Protein AF-D3BJV9-F1 (afdb_monomer_lite)

Secondary structure (DSSP, 8-state):
---HHHHHHHHHHHHHHHHHHHHHSSSHHHHHHHHHHHHHHHHTT----HHHHHHHHHHHHH---HHHHHHHHHHHHHHHHHH-------HHHHHHHHHHHHHHHH-PPPPTTPPP--HHHHHHHHHHHHHHHHHHHHTT-SS-THHHHTSHHHHHHHHHHHHHHHTT--HHHHHHHHHHHHHHTTTS-HHHHHHHHHHHHHHHHHHGGGT-TT--HHHHHHHHHHHHHHHHTSTT--HHHHHHHHHHHHHHHHHHHHHHHHHHHHHHHHHHTTS---

Foldseek 3Di:
DPPPVVVVVVVLVVLLVQLQVLLPDPDLVSVLVSLVSLLVVLVVVDDHDPVSLVSLVVCQLPPDDLSSLVSSLSSQVSCCVPPVDHDDDDLLLLLLLLVLLLCVFPVDDDDPPRRNGPNSSSLSVLQRVLVSLVVCVVVVPVPRVLVVCCPPVNVVSNVVSLLSNCQGDDPSSNVSSLSVLVSSVPPDDVVVSLLSNLVSVLNCLVCVVPHPVPDPLVVVLVVLVVVVVVLVPDPDQDPSNVVSSVSNNVSSVVVVVVVVVVVVVVVVVVVVVVVPDD

Sequence (278 aa):
MSSSSQDITYYSMGLSNTVSHLLQDEEYLQNESGCKMILYLASMGYMPPEETTDTMMTLLKTKKEETLVNYIMAVFHQLFDRYQFHIDFHFDLLQSVLMSIDHYYNDVPLESGITHIPIYNSISLLNYFVLVLQHLTDQKVYDNPLKTILERNRKVTFFKAIFSVVSKCDLEVYKNILKLITISDTSRRPLEVFVITINQLLQSILFTEQYAPDQDWQAVHNELTQFTEIMKMEKDVDKVITINLLIMDTLVNGKLIQYKNNINNNNNNNNENQSITT

Organism: Heterostelium pallidum (strain ATCC 26659 / Pp 5 / PN500) (NCBI:txid670386)

pLDDT: mean 73.7, std 17.3, range [41.06, 96.44]

Structure (mmCIF, N/CA/C/O backbone):
data_AF-D3BJV9-F1
#
_entry.id   AF-D3BJV9-F1
#
loop_
_atom_site.group_PDB
_atom_site.id
_atom_site.type_symbol
_atom_site.label_atom_id
_atom_site.label_alt_id
_atom_site.label_comp_id
_atom_site.label_asym_id
_atom_site.label_entity_id
_atom_site.label_seq_id
_atom_site.pdbx_PDB_ins_code
_atom_site.Cartn_x
_atom_site.Cartn_y
_atom_site.Cartn_z
_atom_site.occupancy
_atom_site.B_iso_or_equiv
_atom_site.auth_seq_id
_atom_site.auth_comp_id
_atom_site.auth_asym_id
_atom_site.auth_atom_id
_atom_site.pdbx_PDB_model_num
ATOM 1 N N . MET A 1 1 ? 28.796 -10.033 -38.396 1.00 41.06 1 MET A N 1
ATOM 2 C CA . MET A 1 1 ? 27.590 -10.392 -37.620 1.00 41.06 1 MET A CA 1
ATOM 3 C C . MET A 1 1 ? 27.708 -9.795 -36.218 1.00 41.06 1 MET A C 1
ATOM 5 O O . MET A 1 1 ? 28.068 -10.503 -35.292 1.00 41.06 1 MET A O 1
ATOM 9 N N . SER A 1 2 ? 27.485 -8.484 -36.077 1.00 41.44 2 SER A N 1
ATOM 10 C CA . SER A 1 2 ? 27.582 -7.766 -34.789 1.00 41.44 2 SER A CA 1
ATOM 11 C C . SER A 1 2 ? 26.596 -6.590 -34.669 1.00 41.44 2 SER A C 1
ATOM 13 O O . SER A 1 2 ? 26.733 -5.782 -33.761 1.00 41.44 2 SER A O 1
ATOM 15 N N . SER A 1 3 ? 25.624 -6.466 -35.582 1.00 44.91 3 SER A N 1
ATOM 16 C CA . SER A 1 3 ? 24.704 -5.318 -35.647 1.00 44.91 3 SER A CA 1
ATOM 17 C C . SER A 1 3 ? 23.459 -5.467 -34.765 1.00 44.91 3 SER A C 1
ATOM 19 O O . SER A 1 3 ? 22.876 -4.472 -34.360 1.00 44.91 3 SER A O 1
ATOM 21 N N . SER A 1 4 ? 23.061 -6.690 -34.402 1.00 51.91 4 SER A N 1
ATOM 22 C CA . SER A 1 4 ? 21.782 -6.926 -33.717 1.00 51.91 4 SER A CA 1
ATOM 23 C C . SER A 1 4 ? 21.748 -6.456 -32.261 1.00 51.91 4 SER A C 1
ATOM 25 O O . SER A 1 4 ? 20.683 -6.111 -31.770 1.00 51.91 4 SER A O 1
ATOM 27 N N . SER A 1 5 ? 22.878 -6.435 -31.549 1.00 49.12 5 SER A N 1
ATOM 28 C CA . SER A 1 5 ? 22.915 -6.017 -30.138 1.00 49.12 5 SER A CA 1
ATOM 29 C C . SER A 1 5 ? 22.940 -4.495 -29.967 1.00 49.12 5 SER A C 1
ATOM 31 O O . SER A 1 5 ? 22.346 -3.980 -29.022 1.00 49.12 5 SER A O 1
ATOM 33 N N . GLN A 1 6 ? 23.586 -3.763 -30.881 1.00 49.38 6 GLN A N 1
ATOM 34 C CA . GLN A 1 6 ? 23.636 -2.298 -30.832 1.00 49.38 6 GLN A CA 1
ATOM 35 C C . GLN A 1 6 ? 22.271 -1.679 -31.155 1.00 49.38 6 GLN A C 1
ATOM 37 O O . GLN A 1 6 ? 21.821 -0.808 -30.416 1.00 49.38 6 GLN A O 1
ATOM 42 N N . ASP A 1 7 ? 21.570 -2.190 -32.170 1.00 51.34 7 ASP A N 1
ATOM 43 C CA . ASP A 1 7 ? 20.251 -1.680 -32.570 1.00 51.34 7 ASP A CA 1
ATOM 44 C C . ASP A 1 7 ? 19.181 -1.900 -31.484 1.00 51.34 7 ASP A C 1
ATOM 46 O O . ASP A 1 7 ? 18.372 -1.010 -31.216 1.00 51.34 7 ASP A O 1
ATOM 50 N N . ILE A 1 8 ? 19.225 -3.043 -30.784 1.00 57.38 8 ILE A N 1
ATOM 51 C CA . ILE A 1 8 ? 18.347 -3.320 -29.633 1.00 57.38 8 ILE A CA 1
ATOM 52 C C . ILE A 1 8 ? 18.623 -2.334 -28.490 1.00 57.38 8 ILE A C 1
ATOM 54 O O . ILE A 1 8 ? 17.683 -1.828 -27.880 1.00 57.38 8 ILE A O 1
ATOM 58 N N . THR A 1 9 ? 19.897 -2.014 -28.240 1.00 60.31 9 THR A N 1
ATOM 59 C CA . THR A 1 9 ? 20.308 -1.104 -27.158 1.00 60.31 9 THR A CA 1
ATOM 60 C C . THR A 1 9 ? 19.853 0.338 -27.416 1.00 60.31 9 THR A C 1
ATOM 62 O O . THR A 1 9 ? 19.341 0.998 -26.510 1.00 60.31 9 THR A O 1
ATOM 65 N N . TYR A 1 10 ? 19.973 0.831 -28.655 1.00 58.69 10 TYR A N 1
ATOM 66 C CA . TYR A 1 10 ? 19.486 2.169 -29.018 1.00 58.69 10 TYR A CA 1
ATOM 67 C C . TYR A 1 10 ? 17.960 2.271 -28.938 1.00 58.69 10 TYR A C 1
ATOM 69 O O . TYR A 1 10 ? 17.438 3.275 -28.453 1.00 58.69 10 TYR A O 1
ATOM 77 N N . TYR A 1 11 ? 17.245 1.224 -29.357 1.00 59.47 11 TYR A N 1
ATOM 78 C CA . TYR A 1 11 ? 15.786 1.184 -29.284 1.00 59.47 11 TYR A CA 1
ATOM 79 C C . TYR A 1 11 ? 15.283 1.161 -27.833 1.00 59.47 11 TYR A C 1
ATOM 81 O O . TYR A 1 11 ? 14.386 1.926 -27.478 1.00 59.47 11 TYR A O 1
ATOM 89 N N . SER A 1 12 ? 15.906 0.358 -26.962 1.00 67.50 12 SER A N 1
ATOM 90 C CA . SER A 1 12 ? 15.570 0.337 -25.533 1.00 67.50 12 SER A CA 1
ATOM 91 C C . SER A 1 12 ? 15.872 1.667 -24.841 1.00 67.50 12 SER A C 1
ATOM 93 O O . SER A 1 12 ? 15.089 2.110 -24.004 1.00 67.50 12 SER A O 1
ATOM 95 N N . MET A 1 13 ? 16.968 2.336 -25.215 1.00 73.94 13 MET A N 1
ATOM 96 C CA . MET A 1 13 ? 17.345 3.630 -24.641 1.00 73.94 13 MET A CA 1
ATOM 97 C C . MET A 1 13 ? 16.396 4.748 -25.093 1.00 73.94 13 MET A C 1
ATOM 99 O O . MET A 1 13 ? 15.961 5.554 -24.274 1.00 73.94 13 MET A O 1
ATOM 103 N N . GLY A 1 14 ? 16.009 4.758 -26.373 1.00 79.25 14 GLY A N 1
ATOM 104 C CA . GLY A 1 14 ? 15.010 5.689 -26.902 1.00 79.25 14 GLY A CA 1
ATOM 105 C C . GLY A 1 14 ? 13.654 5.542 -26.209 1.00 79.25 14 GLY A C 1
ATOM 106 O O . GLY A 1 14 ? 13.098 6.535 -25.748 1.00 79.25 14 GLY A O 1
ATOM 107 N N . LEU A 1 15 ? 13.167 4.307 -26.056 1.00 81.31 15 LEU A N 1
ATOM 108 C CA . LEU A 1 15 ? 11.915 4.027 -25.347 1.00 81.31 15 LEU A CA 1
ATOM 109 C C . LEU A 1 15 ? 11.964 4.450 -23.878 1.00 81.31 15 LEU A C 1
ATOM 111 O O . LEU A 1 15 ? 11.020 5.073 -23.398 1.00 81.31 15 LEU A O 1
ATOM 115 N N . SER A 1 16 ? 13.061 4.148 -23.180 1.00 82.56 16 SER A N 1
ATOM 116 C CA . SER A 1 16 ? 13.224 4.543 -21.779 1.00 82.56 16 SER A CA 1
ATOM 117 C C . SER A 1 16 ? 13.201 6.064 -21.623 1.00 82.56 16 SER A C 1
ATOM 119 O O . SER A 1 16 ? 12.525 6.580 -20.738 1.00 82.56 16 SER A O 1
ATOM 121 N N . ASN A 1 17 ? 13.863 6.794 -22.527 1.00 86.06 17 ASN A N 1
ATOM 122 C CA . ASN A 1 17 ? 13.851 8.256 -22.522 1.00 86.06 17 ASN A CA 1
ATOM 123 C C . ASN A 1 17 ? 12.447 8.816 -22.771 1.00 86.06 17 ASN A C 1
ATOM 125 O O . ASN A 1 17 ? 12.043 9.753 -22.086 1.00 86.06 17 ASN A O 1
ATOM 129 N N . THR A 1 18 ? 11.697 8.245 -23.719 1.00 90.25 18 THR A N 1
ATOM 130 C CA . THR A 1 18 ? 10.311 8.652 -23.989 1.00 90.25 18 THR A CA 1
ATOM 131 C C . THR A 1 18 ? 9.423 8.443 -22.769 1.00 90.25 18 THR A C 1
ATOM 133 O O . THR A 1 18 ? 8.694 9.353 -22.387 1.00 90.25 18 THR A O 1
ATOM 136 N N . VAL A 1 19 ? 9.509 7.278 -22.125 1.00 91.50 19 VAL A N 1
ATOM 137 C CA . VAL A 1 19 ? 8.743 6.978 -20.910 1.00 91.50 19 VAL A CA 1
ATOM 138 C C . VAL A 1 19 ? 9.074 7.968 -19.794 1.00 91.50 19 VAL A C 1
ATOM 140 O O . VAL A 1 19 ? 8.158 8.522 -19.190 1.00 91.50 19 VAL A O 1
ATOM 143 N N . SER A 1 20 ? 10.358 8.244 -19.553 1.00 89.19 20 SER A N 1
ATOM 144 C CA . SER A 1 20 ? 10.769 9.215 -18.534 1.00 89.19 20 SER A CA 1
ATOM 145 C C . SER A 1 20 ? 10.241 10.621 -18.826 1.00 89.19 20 SER A C 1
ATOM 147 O O . SER A 1 20 ? 9.744 11.270 -17.912 1.00 89.19 20 SER A O 1
ATOM 149 N N . HIS A 1 21 ? 10.266 11.072 -20.087 1.00 92.44 21 HIS A N 1
ATOM 150 C CA . HIS A 1 21 ? 9.696 12.374 -20.461 1.00 92.44 21 HIS A CA 1
ATOM 151 C C . HIS A 1 21 ? 8.189 12.436 -20.187 1.00 92.44 21 HIS A C 1
ATOM 153 O O . HIS A 1 21 ? 7.719 13.405 -19.606 1.00 92.44 21 HIS A O 1
ATOM 159 N N . LEU A 1 22 ? 7.440 11.387 -20.541 1.00 95.31 22 LEU A N 1
ATOM 160 C CA . LEU A 1 22 ? 5.994 11.325 -20.298 1.00 95.31 22 LEU A CA 1
ATOM 161 C C . LEU A 1 22 ? 5.645 11.345 -18.801 1.00 95.31 22 LEU A C 1
ATOM 163 O O . LEU A 1 22 ? 4.650 11.944 -18.399 1.00 95.31 22 LEU A O 1
ATOM 167 N N . LEU A 1 23 ? 6.453 10.698 -17.958 1.00 94.44 23 LEU A N 1
ATOM 168 C CA . LEU A 1 23 ? 6.247 10.686 -16.506 1.00 94.44 23 LEU A CA 1
ATOM 169 C C . LEU A 1 23 ? 6.631 11.998 -15.815 1.00 94.44 23 LEU A C 1
ATOM 171 O O . LEU A 1 23 ? 6.105 12.288 -14.745 1.00 94.44 23 LEU A O 1
ATOM 175 N N . GLN A 1 24 ? 7.558 12.760 -16.391 1.00 93.38 24 GLN A N 1
ATOM 176 C CA . GLN A 1 24 ? 7.997 14.053 -15.856 1.00 93.38 24 GLN A CA 1
ATOM 177 C C . GLN A 1 24 ? 7.140 15.223 -16.347 1.00 93.38 24 GLN A C 1
ATOM 179 O O . GLN A 1 24 ? 7.302 16.342 -15.863 1.00 93.38 24 GLN A O 1
ATOM 184 N N . ASP A 1 25 ? 6.241 14.969 -17.295 1.00 94.00 25 ASP A N 1
ATOM 185 C CA . ASP A 1 25 ? 5.329 15.972 -17.822 1.00 94.00 25 ASP A CA 1
ATOM 186 C C . ASP A 1 25 ? 4.370 16.488 -16.732 1.00 94.00 25 ASP A C 1
ATOM 188 O O . ASP A 1 25 ? 3.996 15.769 -15.797 1.00 94.00 25 ASP A O 1
ATOM 192 N N . GLU A 1 26 ? 3.964 17.749 -16.841 1.00 89.94 26 GLU A N 1
ATOM 193 C CA . GLU A 1 26 ? 3.027 18.365 -15.902 1.00 89.94 26 GLU A CA 1
ATOM 194 C C . GLU A 1 26 ? 1.598 17.833 -16.097 1.00 89.94 26 GLU A C 1
ATOM 196 O O . GLU A 1 26 ? 0.827 17.750 -15.128 1.00 89.94 26 GLU A O 1
ATOM 201 N N . GLU A 1 27 ? 1.256 17.434 -17.327 1.00 91.88 27 GLU A N 1
ATOM 202 C CA . GLU A 1 27 ? -0.050 16.912 -17.706 1.00 91.88 27 GLU A CA 1
ATOM 203 C C . GLU A 1 27 ? -0.252 15.467 -17.226 1.00 91.88 27 GLU A C 1
ATOM 205 O O . GLU A 1 27 ? 0.418 14.528 -17.665 1.00 91.88 27 GLU A O 1
ATOM 210 N N . TYR A 1 28 ? -1.279 15.251 -16.396 1.00 89.69 28 TYR A N 1
ATOM 211 C CA . TYR A 1 28 ? -1.572 13.919 -15.851 1.00 89.69 28 TYR A CA 1
ATOM 212 C C . TYR A 1 28 ? -1.833 12.864 -16.944 1.00 89.69 28 TYR A C 1
ATOM 214 O O . TYR A 1 28 ? -1.485 11.699 -16.768 1.00 89.69 28 TYR A O 1
ATOM 222 N N . LEU A 1 29 ? -2.402 13.260 -18.093 1.00 93.56 29 LEU A N 1
ATOM 223 C CA . LEU A 1 29 ? -2.662 12.361 -19.226 1.00 93.56 29 LEU A CA 1
ATOM 224 C C . LEU A 1 29 ? -1.369 11.805 -19.836 1.00 93.56 29 LEU A C 1
ATOM 226 O O . LEU A 1 29 ? -1.339 10.653 -20.284 1.00 93.56 29 LEU A O 1
ATOM 230 N N . GLN A 1 30 ? -0.299 12.601 -19.840 1.00 95.56 30 GLN A N 1
ATOM 231 C CA . GLN A 1 30 ? 1.016 12.153 -20.288 1.00 95.56 30 GLN A CA 1
ATOM 232 C C . GLN A 1 30 ? 1.615 11.191 -19.266 1.00 95.56 30 GLN A C 1
ATOM 234 O O . GLN A 1 30 ? 2.080 10.116 -19.646 1.00 95.56 30 GLN A O 1
ATOM 239 N N . ASN A 1 31 ? 1.485 11.493 -17.969 1.00 95.31 31 ASN A N 1
ATOM 240 C CA . ASN A 1 31 ? 1.932 10.586 -16.910 1.00 95.31 31 ASN A CA 1
ATOM 241 C C . ASN A 1 31 ? 1.207 9.229 -16.992 1.00 95.31 31 ASN A C 1
ATOM 243 O O . ASN A 1 31 ? 1.842 8.174 -16.923 1.00 95.31 31 ASN A O 1
ATOM 247 N N . GLU A 1 32 ? -0.112 9.237 -17.213 1.00 94.88 32 GLU A N 1
ATOM 248 C CA . GLU A 1 32 ? -0.900 8.017 -17.423 1.00 94.88 32 GLU A CA 1
ATOM 249 C C . GLU A 1 32 ? -0.426 7.239 -18.651 1.00 94.88 32 GLU A C 1
ATOM 251 O O . GLU A 1 32 ? -0.317 6.012 -18.611 1.00 94.88 32 GLU A O 1
ATOM 256 N N . SER A 1 33 ? -0.145 7.940 -19.751 1.00 94.69 33 SER A N 1
ATOM 257 C CA . SER A 1 33 ? 0.363 7.330 -20.982 1.00 94.69 33 SER A CA 1
ATOM 258 C C . SER A 1 33 ? 1.730 6.682 -20.752 1.00 94.69 33 SER A C 1
ATOM 260 O O . SER A 1 33 ? 1.937 5.541 -21.169 1.00 94.69 33 SER A O 1
ATOM 262 N N . GLY A 1 34 ? 2.615 7.344 -20.002 1.00 95.12 34 GLY A N 1
ATOM 263 C CA . GLY A 1 34 ? 3.890 6.784 -19.551 1.00 95.12 34 GLY A CA 1
ATOM 264 C C . GLY A 1 34 ? 3.704 5.499 -18.740 1.00 95.12 34 GLY A C 1
ATOM 265 O O . GLY A 1 34 ? 4.321 4.480 -19.050 1.00 95.12 34 GLY A O 1
ATOM 266 N N . CYS A 1 35 ? 2.785 5.490 -17.769 1.00 95.56 35 CYS A N 1
ATOM 267 C CA . CYS A 1 35 ? 2.502 4.299 -16.960 1.00 95.56 35 CYS A CA 1
ATOM 268 C C . CYS A 1 35 ? 1.923 3.144 -17.797 1.00 95.56 35 CYS A C 1
ATOM 270 O O . CYS A 1 35 ? 2.350 1.998 -17.653 1.00 95.56 35 CYS A O 1
ATOM 272 N N . LYS A 1 36 ? 0.998 3.429 -18.725 1.00 94.88 36 LYS A N 1
ATOM 273 C CA . LYS A 1 36 ? 0.445 2.431 -19.662 1.00 94.88 36 LYS A CA 1
ATOM 274 C C . LYS A 1 36 ? 1.531 1.825 -20.549 1.00 94.88 36 LYS A C 1
ATOM 276 O O . LYS A 1 36 ? 1.532 0.614 -20.774 1.00 94.88 36 LYS A O 1
ATOM 281 N N . MET A 1 37 ? 2.467 2.646 -21.028 1.00 94.06 37 MET A N 1
ATOM 282 C CA . MET A 1 37 ? 3.620 2.164 -21.788 1.00 94.06 37 MET A CA 1
ATOM 283 C C . MET A 1 37 ? 4.499 1.246 -20.940 1.00 94.06 37 MET A C 1
ATOM 285 O O . MET A 1 37 ? 4.872 0.177 -21.418 1.00 94.06 37 MET A O 1
ATOM 289 N N . ILE A 1 38 ? 4.778 1.599 -19.681 1.00 93.38 38 ILE A N 1
ATOM 290 C CA . ILE A 1 38 ? 5.552 0.734 -18.778 1.00 93.38 38 ILE A CA 1
ATOM 291 C C . ILE A 1 38 ? 4.843 -0.600 -18.554 1.00 93.38 38 ILE A C 1
ATOM 293 O O . ILE A 1 38 ? 5.488 -1.632 -18.693 1.00 93.38 38 ILE A O 1
ATOM 297 N N . LEU A 1 39 ? 3.537 -0.615 -18.270 1.00 92.31 39 LEU A N 1
ATOM 298 C CA . LEU A 1 39 ? 2.765 -1.858 -18.094 1.00 92.31 39 LEU A CA 1
ATOM 299 C C . LEU A 1 39 ? 2.876 -2.782 -19.310 1.00 92.31 39 LEU A C 1
ATOM 301 O O . LEU A 1 39 ? 3.163 -3.980 -19.189 1.00 92.31 39 LEU A O 1
ATOM 305 N N . TYR A 1 40 ? 2.685 -2.207 -20.499 1.00 91.19 40 TYR A N 1
ATOM 306 C CA . TYR A 1 40 ? 2.817 -2.929 -21.756 1.00 91.19 40 TYR A CA 1
ATOM 307 C C . TYR A 1 40 ? 4.233 -3.487 -21.931 1.00 91.19 40 TYR A C 1
ATOM 309 O O . TYR A 1 40 ? 4.397 -4.679 -22.186 1.00 91.19 40 TYR A O 1
ATOM 317 N N . LEU A 1 41 ? 5.266 -2.669 -21.730 1.00 89.88 41 LEU A N 1
ATOM 318 C CA . LEU A 1 41 ? 6.657 -3.092 -21.883 1.00 89.88 41 LEU A CA 1
ATOM 319 C C . LEU A 1 41 ? 7.060 -4.131 -20.826 1.00 89.88 41 LEU A C 1
ATOM 321 O O . LEU A 1 41 ? 7.709 -5.126 -21.154 1.00 89.88 41 LEU A O 1
ATOM 325 N N . ALA A 1 42 ? 6.627 -3.970 -19.577 1.00 87.62 42 ALA A N 1
ATOM 326 C CA . ALA A 1 42 ? 6.852 -4.933 -18.505 1.00 87.62 42 ALA A CA 1
ATOM 327 C C . ALA A 1 42 ? 6.210 -6.287 -18.829 1.00 87.62 42 ALA A C 1
ATOM 329 O O . ALA A 1 42 ? 6.738 -7.337 -18.456 1.00 87.62 42 ALA A O 1
ATOM 330 N N . SER A 1 43 ? 5.109 -6.299 -19.594 1.00 84.19 43 SER A N 1
ATOM 331 C CA . SER A 1 43 ? 4.494 -7.543 -20.072 1.00 84.19 43 SER A CA 1
ATOM 332 C C . SER A 1 43 ? 5.401 -8.297 -21.056 1.00 84.19 43 SER A C 1
ATOM 334 O O . SER A 1 43 ? 5.343 -9.528 -21.134 1.00 84.19 43 SER A O 1
ATOM 336 N N . MET A 1 44 ? 6.311 -7.571 -21.709 1.00 86.62 44 MET A N 1
ATOM 337 C CA . MET A 1 44 ? 7.297 -8.057 -22.675 1.00 86.62 44 MET A CA 1
ATOM 338 C C . MET A 1 44 ? 8.686 -8.302 -22.076 1.00 86.62 44 MET A C 1
ATOM 340 O O . MET A 1 44 ? 9.619 -8.606 -22.814 1.00 86.62 44 MET A O 1
ATOM 344 N N . GLY A 1 45 ? 8.843 -8.193 -20.757 1.00 83.06 45 GLY A N 1
ATOM 345 C CA . GLY A 1 45 ? 10.120 -8.460 -20.100 1.00 83.06 45 GLY A CA 1
ATOM 346 C C . GLY A 1 45 ? 10.975 -7.218 -19.823 1.00 83.06 45 GLY A C 1
ATOM 347 O O . GLY A 1 45 ? 12.080 -7.377 -19.311 1.00 83.06 45 GLY A O 1
ATOM 348 N N . TYR A 1 46 ? 10.485 -6.007 -20.102 1.00 86.12 46 TYR A N 1
ATOM 349 C CA . TYR A 1 46 ? 11.179 -4.766 -19.749 1.00 86.12 46 TYR A CA 1
ATOM 350 C C . TYR A 1 46 ? 11.118 -4.479 -18.243 1.00 86.12 46 TYR A C 1
ATOM 352 O O . TYR A 1 46 ? 10.043 -4.475 -17.645 1.00 86.12 46 TYR A O 1
ATOM 360 N N . MET A 1 47 ? 12.273 -4.165 -17.660 1.00 88.38 47 MET A N 1
ATOM 361 C CA . MET A 1 47 ? 12.383 -3.623 -16.310 1.00 88.38 47 MET A CA 1
ATOM 362 C C . MET A 1 47 ? 12.719 -2.129 -16.418 1.00 88.38 47 MET A C 1
ATOM 364 O O . MET A 1 47 ? 13.747 -1.801 -17.019 1.00 88.38 47 MET A O 1
ATOM 368 N N . PRO A 1 48 ? 11.865 -1.226 -15.902 1.00 88.50 48 PRO A N 1
ATOM 369 C CA . PRO A 1 48 ? 12.157 0.198 -15.931 1.00 88.50 48 PRO A CA 1
ATOM 370 C C . PRO A 1 48 ? 13.393 0.515 -15.073 1.00 88.50 48 PRO A C 1
ATOM 372 O O . PRO A 1 48 ? 13.608 -0.150 -14.057 1.00 88.50 48 PRO A O 1
ATOM 375 N N . PRO A 1 49 ? 14.199 1.521 -15.456 1.00 88.50 49 PRO A N 1
ATOM 376 C CA . PRO A 1 49 ? 15.262 2.045 -14.607 1.00 88.50 49 PRO A CA 1
ATOM 377 C C . PRO A 1 49 ? 14.743 2.533 -13.250 1.00 88.50 49 PRO A C 1
ATOM 379 O O . PRO A 1 49 ? 13.598 2.973 -13.134 1.00 88.50 49 PRO A O 1
ATOM 382 N N . GLU A 1 50 ? 15.620 2.534 -12.249 1.00 87.94 50 GLU A N 1
ATOM 383 C CA . GLU A 1 50 ? 15.326 3.011 -10.889 1.00 87.94 50 GLU A CA 1
ATOM 384 C C . GLU A 1 50 ? 14.789 4.454 -10.880 1.00 87.94 50 GLU A C 1
ATOM 386 O O . GLU A 1 50 ? 13.749 4.735 -10.288 1.00 87.94 50 GLU A O 1
ATOM 391 N N . GLU A 1 51 ? 15.395 5.338 -11.676 1.00 89.38 51 GLU A N 1
ATOM 392 C CA . GLU A 1 51 ? 14.961 6.733 -11.852 1.00 89.38 51 GLU A CA 1
ATOM 393 C C . GLU A 1 51 ? 13.491 6.849 -12.308 1.00 89.38 51 GLU A C 1
ATOM 395 O O . GLU A 1 51 ? 12.753 7.761 -11.919 1.00 89.38 51 GLU A O 1
ATOM 400 N N . THR A 1 52 ? 13.032 5.905 -13.135 1.00 91.38 52 THR A N 1
ATOM 401 C CA . THR A 1 52 ? 11.643 5.836 -13.600 1.00 91.38 52 THR A CA 1
ATOM 402 C C . THR A 1 52 ? 10.717 5.435 -12.451 1.00 91.38 52 THR A C 1
ATOM 404 O O . THR A 1 52 ? 9.645 6.022 -12.287 1.00 91.38 52 THR A O 1
ATOM 407 N N . THR A 1 53 ? 11.129 4.474 -11.619 1.00 91.94 53 THR A N 1
ATOM 408 C CA . THR A 1 53 ? 10.367 4.069 -10.429 1.00 91.94 53 THR A CA 1
ATOM 409 C C . THR A 1 53 ? 10.341 5.148 -9.344 1.00 91.94 53 THR A C 1
ATOM 411 O O . THR A 1 53 ? 9.292 5.357 -8.730 1.00 91.94 53 THR A O 1
ATOM 414 N N . ASP A 1 54 ? 11.414 5.924 -9.194 1.00 92.00 54 ASP A N 1
ATOM 415 C CA . ASP A 1 54 ? 11.479 7.087 -8.300 1.00 92.00 54 ASP A CA 1
ATOM 416 C C . ASP A 1 54 ? 10.560 8.219 -8.754 1.00 92.00 54 ASP A C 1
ATOM 418 O O . ASP A 1 54 ? 9.890 8.873 -7.944 1.00 92.00 54 ASP A O 1
ATOM 422 N N . THR A 1 55 ? 10.475 8.429 -10.068 1.00 94.50 55 THR A N 1
ATOM 423 C CA . THR A 1 55 ? 9.542 9.398 -10.651 1.00 94.50 55 THR A CA 1
ATOM 424 C C . THR A 1 55 ? 8.101 8.992 -10.338 1.00 94.50 55 THR A C 1
ATOM 426 O O . THR A 1 55 ? 7.329 9.804 -9.830 1.00 94.50 55 THR A O 1
ATOM 429 N N . MET A 1 56 ? 7.744 7.717 -10.531 1.00 95.12 56 MET A N 1
ATOM 430 C CA . MET A 1 56 ? 6.420 7.196 -10.163 1.00 95.12 56 MET A CA 1
ATOM 431 C C . MET A 1 56 ? 6.128 7.339 -8.660 1.00 95.12 56 MET A C 1
ATOM 433 O O . MET A 1 56 ? 5.022 7.723 -8.279 1.00 95.12 56 MET A O 1
ATOM 437 N N . MET A 1 57 ? 7.119 7.114 -7.793 1.00 94.50 57 MET A N 1
ATOM 438 C CA . MET A 1 57 ? 6.984 7.347 -6.351 1.00 94.50 57 MET A CA 1
ATOM 439 C C . MET A 1 57 ? 6.750 8.829 -6.018 1.00 94.50 57 MET A C 1
ATOM 441 O O . MET A 1 57 ? 5.942 9.163 -5.151 1.00 94.50 57 MET A O 1
ATOM 445 N N . THR A 1 58 ? 7.422 9.737 -6.722 1.00 93.81 58 THR A N 1
ATOM 446 C CA . THR A 1 58 ? 7.218 11.186 -6.576 1.00 93.81 58 THR A CA 1
ATOM 447 C C . THR A 1 58 ? 5.809 11.598 -7.003 1.00 93.81 58 THR A C 1
ATOM 449 O O . THR A 1 58 ? 5.160 12.389 -6.311 1.00 93.81 58 THR A O 1
ATOM 452 N N . LEU A 1 59 ? 5.292 11.016 -8.088 1.00 94.88 59 LEU A N 1
ATOM 453 C CA . LEU A 1 59 ? 3.911 11.223 -8.525 1.00 94.88 59 LEU A CA 1
ATOM 454 C C . LEU A 1 59 ? 2.914 10.724 -7.467 1.00 94.88 59 LEU A C 1
ATOM 456 O O . LEU A 1 59 ? 2.012 11.474 -7.101 1.00 94.88 59 LEU A O 1
ATOM 460 N N . LEU A 1 60 ? 3.115 9.535 -6.882 1.00 94.56 60 LEU A N 1
ATOM 461 C CA . LEU A 1 60 ? 2.262 9.029 -5.791 1.00 94.56 60 LEU A CA 1
ATOM 462 C C . LEU A 1 60 ? 2.251 9.932 -4.552 1.00 94.56 60 LEU A C 1
ATOM 464 O O . LEU A 1 60 ? 1.264 9.959 -3.822 1.00 94.56 60 LEU A O 1
ATOM 468 N N . LYS A 1 61 ? 3.320 10.683 -4.291 1.00 93.12 61 LYS A N 1
ATOM 469 C CA . LYS A 1 61 ? 3.366 11.616 -3.156 1.00 93.12 61 LYS A CA 1
ATOM 470 C C . LYS A 1 61 ? 2.631 12.931 -3.424 1.00 93.12 61 LYS A C 1
ATOM 472 O O . LYS A 1 61 ? 2.293 13.623 -2.471 1.00 93.12 61 LYS A O 1
ATOM 477 N N . THR A 1 62 ? 2.404 13.301 -4.686 1.00 91.75 62 THR A N 1
ATOM 478 C CA . THR A 1 62 ? 2.016 14.677 -5.059 1.00 91.75 62 THR A CA 1
ATOM 479 C C . THR A 1 62 ? 0.716 14.780 -5.856 1.00 91.75 62 THR A C 1
ATOM 481 O O . THR A 1 62 ? -0.034 15.741 -5.674 1.00 91.75 62 THR A O 1
ATOM 484 N N . LYS A 1 63 ? 0.430 13.809 -6.725 1.00 92.81 63 LYS A N 1
ATOM 485 C CA . LYS A 1 63 ? -0.735 13.788 -7.620 1.00 92.81 63 LYS A CA 1
ATOM 486 C C . LYS A 1 63 ? -1.963 13.219 -6.911 1.00 92.81 63 LYS A C 1
ATOM 488 O O . LYS A 1 63 ? -1.826 12.426 -5.985 1.00 92.81 63 LYS A O 1
ATOM 493 N N . LYS A 1 64 ? -3.167 13.626 -7.316 1.00 92.06 64 LYS A N 1
ATOM 494 C CA . LYS A 1 64 ? -4.439 13.216 -6.671 1.00 92.06 64 LYS A CA 1
ATOM 495 C C . LYS A 1 64 ? -5.342 12.401 -7.593 1.00 92.06 64 LYS A C 1
ATOM 497 O O . LYS A 1 64 ? -6.396 11.940 -7.173 1.00 92.06 64 LYS A O 1
ATOM 502 N N . GLU A 1 65 ? -4.951 12.262 -8.851 1.00 94.56 65 GLU A N 1
ATOM 503 C CA . GLU A 1 65 ? -5.716 11.607 -9.896 1.00 94.56 65 GLU A CA 1
ATOM 504 C C . GLU A 1 65 ? -5.725 10.086 -9.669 1.00 94.56 65 GLU A C 1
ATOM 506 O O . GLU A 1 65 ? -4.721 9.406 -9.885 1.00 94.56 65 GLU A O 1
ATOM 511 N N . GLU A 1 66 ? -6.869 9.544 -9.244 1.00 93.81 66 GLU A N 1
ATOM 512 C CA . GLU A 1 66 ? -7.024 8.123 -8.892 1.00 93.81 66 GLU A CA 1
ATOM 513 C C . GLU A 1 66 ? -6.644 7.179 -10.039 1.00 93.81 66 GLU A C 1
ATOM 515 O O . GLU A 1 66 ? -6.014 6.146 -9.814 1.00 93.81 66 GLU A O 1
ATOM 520 N N . THR A 1 67 ? -6.973 7.530 -11.286 1.00 94.56 67 THR A N 1
ATOM 521 C CA . THR A 1 67 ? -6.599 6.734 -12.465 1.00 94.56 67 THR A CA 1
ATOM 522 C C . THR A 1 67 ? -5.090 6.630 -12.633 1.00 94.56 67 THR A C 1
ATOM 524 O O . THR A 1 67 ? -4.586 5.531 -12.866 1.00 94.56 67 THR A O 1
ATOM 527 N N . LEU A 1 68 ? -4.359 7.734 -12.469 1.00 94.88 68 LEU A N 1
ATOM 528 C CA . LEU A 1 68 ? -2.898 7.734 -12.524 1.00 94.88 68 LEU A CA 1
ATOM 529 C C . LEU A 1 68 ? -2.311 6.871 -11.404 1.00 94.88 68 LEU A C 1
ATOM 531 O O . LEU A 1 68 ? -1.449 6.034 -11.665 1.00 94.88 68 LEU A O 1
ATOM 535 N N . VAL A 1 69 ? -2.819 7.024 -10.180 1.00 95.50 69 VAL A N 1
ATOM 536 C CA . VAL A 1 69 ? -2.406 6.214 -9.024 1.00 95.50 69 VAL A CA 1
ATOM 537 C C . VAL A 1 69 ? -2.622 4.732 -9.311 1.00 95.50 69 VAL A C 1
ATOM 539 O O . VAL A 1 69 ? -1.696 3.945 -9.148 1.00 95.50 69 VAL A O 1
ATOM 542 N N . ASN A 1 70 ? -3.788 4.352 -9.833 1.00 95.88 70 ASN A N 1
ATOM 543 C CA . ASN A 1 70 ? -4.098 2.966 -10.184 1.00 95.88 70 ASN A CA 1
ATOM 544 C C . ASN A 1 70 ? -3.127 2.395 -11.221 1.00 95.88 70 ASN A C 1
ATOM 546 O O . ASN A 1 70 ? -2.686 1.255 -11.075 1.00 95.88 70 ASN A O 1
ATOM 550 N N . TYR A 1 71 ? -2.748 3.177 -12.236 1.00 96.38 71 TYR A N 1
ATOM 551 C CA . TYR A 1 71 ? -1.746 2.738 -13.206 1.00 96.38 71 TYR A CA 1
ATOM 552 C C . TYR A 1 71 ? -0.360 2.583 -12.581 1.00 96.38 71 TYR A C 1
ATOM 554 O O . TYR A 1 71 ? 0.305 1.586 -12.853 1.00 96.38 71 TYR A O 1
ATOM 562 N N . ILE A 1 72 ? 0.064 3.513 -11.724 1.00 96.44 72 ILE A N 1
ATOM 563 C CA . ILE A 1 72 ? 1.346 3.402 -11.018 1.00 96.44 72 ILE A CA 1
ATOM 564 C C . ILE A 1 72 ? 1.355 2.159 -10.113 1.00 96.44 72 ILE A C 1
ATOM 566 O O . ILE A 1 72 ? 2.301 1.372 -10.149 1.00 96.44 72 ILE A O 1
ATOM 570 N N . MET A 1 73 ? 0.291 1.931 -9.342 1.00 96.25 73 MET A N 1
ATOM 571 C CA . MET A 1 73 ? 0.181 0.750 -8.483 1.00 96.25 73 MET A CA 1
ATOM 572 C C . MET A 1 73 ? 0.177 -0.543 -9.297 1.00 96.25 73 MET A C 1
ATOM 574 O O . MET A 1 73 ? 0.846 -1.502 -8.920 1.00 96.25 73 MET A O 1
ATOM 578 N N . ALA A 1 74 ? -0.517 -0.568 -10.438 1.00 95.50 74 ALA A N 1
ATOM 579 C CA . ALA A 1 74 ? -0.495 -1.707 -11.348 1.00 95.50 74 ALA A CA 1
ATOM 580 C C . ALA A 1 74 ? 0.921 -1.992 -11.873 1.00 95.50 74 ALA A C 1
ATOM 582 O O . ALA A 1 74 ? 1.308 -3.159 -11.959 1.00 95.50 74 ALA A O 1
ATOM 583 N N . VAL A 1 75 ? 1.712 -0.951 -12.176 1.00 95.19 75 VAL A N 1
ATOM 584 C CA . VAL A 1 75 ? 3.121 -1.113 -12.567 1.00 95.19 75 VAL A CA 1
ATOM 585 C C . VAL A 1 75 ? 3.889 -1.785 -11.438 1.00 95.19 75 VAL A C 1
ATOM 587 O O . VAL A 1 75 ? 4.529 -2.807 -11.671 1.00 95.19 75 VAL A O 1
ATOM 590 N N . PHE A 1 76 ? 3.797 -1.268 -10.212 1.00 95.38 76 PHE A N 1
ATOM 591 C CA . PHE A 1 76 ? 4.526 -1.843 -9.083 1.00 95.38 76 PHE A CA 1
ATOM 592 C C . PHE A 1 76 ? 4.109 -3.282 -8.775 1.00 95.38 76 PHE A C 1
ATOM 594 O O . PHE A 1 76 ? 4.982 -4.124 -8.586 1.00 95.38 76 PHE A O 1
ATOM 601 N N . HIS A 1 77 ? 2.815 -3.605 -8.825 1.00 94.12 77 HIS A N 1
ATOM 602 C CA . HIS A 1 77 ? 2.345 -4.988 -8.702 1.00 94.12 77 HIS A CA 1
ATOM 603 C C . HIS A 1 77 ? 2.927 -5.896 -9.789 1.00 94.12 77 HIS A C 1
ATOM 605 O O . HIS A 1 77 ? 3.450 -6.964 -9.484 1.00 94.12 77 HIS A O 1
ATOM 611 N N . GLN A 1 78 ? 2.913 -5.461 -11.049 1.00 93.44 78 GLN A N 1
ATOM 612 C CA . GLN A 1 78 ? 3.450 -6.257 -12.150 1.00 93.44 78 GLN A CA 1
ATOM 613 C C . GLN A 1 78 ? 4.967 -6.466 -12.041 1.00 93.44 78 GLN A C 1
ATOM 615 O O . GLN A 1 78 ? 5.466 -7.546 -12.371 1.00 93.44 78 GLN A O 1
ATOM 620 N N . LEU A 1 79 ? 5.706 -5.446 -11.599 1.00 92.44 79 LEU A N 1
ATOM 621 C CA . LEU A 1 79 ? 7.147 -5.549 -11.374 1.00 92.44 79 LEU A CA 1
ATOM 622 C C . LEU A 1 79 ? 7.466 -6.481 -10.202 1.00 92.44 79 LEU A C 1
ATOM 624 O O . LEU A 1 79 ? 8.392 -7.288 -10.303 1.00 92.44 79 LEU A O 1
ATOM 628 N N . PHE A 1 80 ? 6.669 -6.420 -9.137 1.00 91.88 80 PHE A N 1
ATOM 629 C CA . PHE A 1 80 ? 6.773 -7.325 -8.002 1.00 91.88 80 PHE A CA 1
ATOM 630 C C . PHE A 1 80 ? 6.513 -8.776 -8.411 1.00 91.88 80 PHE A C 1
ATOM 632 O O . PHE A 1 80 ? 7.368 -9.635 -8.204 1.00 91.88 80 PHE A O 1
ATOM 639 N N . ASP A 1 81 ? 5.404 -9.046 -9.097 1.00 90.31 81 ASP A N 1
ATOM 640 C CA . ASP A 1 81 ? 5.031 -10.401 -9.509 1.00 90.31 81 ASP A CA 1
ATOM 641 C C . ASP A 1 81 ? 6.077 -11.044 -10.432 1.00 90.31 81 ASP A C 1
ATOM 643 O O . ASP A 1 81 ? 6.364 -12.238 -10.326 1.00 90.31 81 ASP A O 1
ATOM 647 N N . ARG A 1 82 ? 6.668 -10.262 -11.345 1.00 88.94 82 ARG A N 1
ATOM 648 C CA . ARG A 1 82 ? 7.602 -10.780 -12.359 1.00 88.94 82 ARG A CA 1
ATOM 649 C C . ARG A 1 82 ? 9.051 -10.823 -11.907 1.00 88.94 82 ARG A C 1
ATOM 651 O O . ARG A 1 82 ? 9.751 -11.782 -12.220 1.00 88.94 82 ARG A O 1
ATOM 658 N N . TYR A 1 83 ? 9.507 -9.773 -11.237 1.00 88.31 83 TYR A N 1
ATOM 659 C CA . TYR A 1 83 ? 10.926 -9.565 -10.950 1.00 88.31 83 TYR A CA 1
ATOM 660 C C . TYR A 1 83 ? 11.242 -9.613 -9.462 1.00 88.31 83 TYR A C 1
ATOM 662 O O . TYR A 1 83 ? 12.406 -9.470 -9.104 1.00 88.31 83 TYR A O 1
ATOM 670 N N . GLN A 1 84 ? 10.229 -9.778 -8.601 1.00 87.25 84 GLN A N 1
ATOM 671 C CA . GLN A 1 84 ? 10.358 -9.571 -7.155 1.00 87.25 84 GLN A CA 1
ATOM 672 C C . GLN A 1 84 ? 10.877 -8.164 -6.821 1.00 87.25 84 GLN A C 1
ATOM 674 O O . GLN A 1 84 ? 11.409 -7.922 -5.741 1.00 87.25 84 GLN A O 1
ATOM 679 N N . PHE A 1 85 ? 10.716 -7.226 -7.763 1.00 87.94 85 PHE A N 1
ATOM 680 C CA . PHE A 1 85 ? 11.056 -5.831 -7.557 1.00 87.94 85 PHE A CA 1
ATOM 681 C C . PHE A 1 85 ? 10.048 -5.232 -6.594 1.00 87.94 85 PHE A C 1
ATOM 683 O O . PHE A 1 85 ? 8.841 -5.312 -6.813 1.00 87.94 85 PHE A O 1
ATOM 690 N N . HIS A 1 86 ? 10.542 -4.575 -5.561 1.00 85.31 86 HIS A N 1
ATOM 691 C CA . HIS A 1 86 ? 9.699 -3.827 -4.661 1.00 85.31 86 HIS A CA 1
ATOM 692 C C . HIS A 1 86 ? 10.281 -2.440 -4.431 1.00 85.31 86 HIS A C 1
ATOM 694 O O . HIS A 1 86 ? 11.491 -2.250 -4.444 1.00 85.31 86 HIS A O 1
ATOM 700 N N . ILE A 1 87 ? 9.394 -1.476 -4.204 1.00 84.75 87 ILE A N 1
ATOM 701 C CA . ILE A 1 87 ? 9.764 -0.118 -3.811 1.00 84.75 87 ILE A CA 1
ATOM 702 C C . ILE A 1 87 ? 10.619 -0.199 -2.546 1.00 84.75 87 ILE A C 1
ATOM 704 O O . ILE A 1 87 ? 10.337 -1.020 -1.670 1.00 84.75 87 ILE A O 1
ATOM 708 N N . ASP A 1 88 ? 11.629 0.656 -2.431 1.00 78.19 88 ASP A N 1
ATOM 709 C CA . ASP A 1 88 ? 12.436 0.724 -1.221 1.00 78.19 88 ASP A CA 1
ATOM 710 C C . ASP A 1 88 ? 11.590 1.109 -0.001 1.00 78.19 88 ASP A C 1
ATOM 712 O O . ASP A 1 88 ? 11.002 2.191 0.112 1.00 78.19 88 ASP A O 1
ATOM 716 N N . PHE A 1 89 ? 11.522 0.169 0.940 1.00 76.06 89 PHE A N 1
ATOM 717 C CA . PHE A 1 89 ? 10.791 0.311 2.188 1.00 76.06 89 PHE A CA 1
ATOM 718 C C . PHE A 1 89 ? 11.651 1.043 3.206 1.00 76.06 89 PHE A C 1
ATOM 720 O O . PHE A 1 89 ? 12.487 0.452 3.893 1.00 76.06 89 PHE A O 1
ATOM 727 N N . HIS A 1 90 ? 11.416 2.341 3.344 1.00 83.62 90 HIS A N 1
ATOM 728 C CA . HIS A 1 90 ? 12.014 3.133 4.409 1.00 83.62 90 HIS A CA 1
ATOM 729 C C . HIS A 1 90 ? 10.970 3.535 5.444 1.00 83.62 90 HIS A C 1
ATOM 731 O O . HIS A 1 90 ? 9.809 3.803 5.122 1.00 83.62 90 HIS A O 1
ATOM 737 N N . PHE A 1 91 ? 11.409 3.594 6.703 1.00 83.81 91 PHE A N 1
ATOM 738 C CA . PHE A 1 91 ? 10.569 3.961 7.841 1.00 83.81 91 PHE A CA 1
ATOM 739 C C . PHE A 1 91 ? 9.812 5.273 7.601 1.00 83.81 91 PHE A C 1
ATOM 741 O O . PHE A 1 91 ? 8.615 5.337 7.857 1.00 83.81 91 PHE A O 1
ATOM 748 N N . ASP A 1 92 ? 10.482 6.273 7.029 1.00 87.56 92 ASP A N 1
ATOM 749 C CA . ASP A 1 92 ? 9.917 7.607 6.812 1.00 87.56 92 ASP A CA 1
ATOM 750 C C . ASP A 1 92 ? 8.746 7.595 5.817 1.00 87.56 92 ASP A C 1
ATOM 752 O O . ASP A 1 92 ? 7.765 8.320 5.997 1.00 87.56 92 ASP A O 1
ATOM 756 N N . LEU A 1 93 ? 8.807 6.740 4.788 1.00 90.50 93 LEU A N 1
ATOM 757 C CA . LEU A 1 93 ? 7.721 6.590 3.817 1.00 90.50 93 LEU A CA 1
ATOM 758 C C . LEU A 1 93 ? 6.517 5.887 4.449 1.00 90.50 93 LEU A C 1
ATOM 760 O O . LEU A 1 93 ? 5.393 6.369 4.323 1.00 90.50 93 LEU A O 1
ATOM 764 N N . LEU A 1 94 ? 6.748 4.788 5.173 1.00 90.00 94 LEU A N 1
ATOM 765 C CA . LEU A 1 94 ? 5.682 4.064 5.868 1.00 90.00 94 LEU A CA 1
ATOM 766 C C . LEU A 1 94 ? 5.026 4.932 6.950 1.00 90.00 94 LEU A C 1
ATOM 768 O O . LEU A 1 94 ? 3.802 4.965 7.057 1.00 90.00 94 LEU A O 1
ATOM 772 N N . GLN A 1 95 ? 5.823 5.685 7.711 1.00 89.12 95 GLN A N 1
ATOM 773 C CA . GLN A 1 95 ? 5.318 6.649 8.683 1.00 89.12 95 GLN A CA 1
ATOM 774 C C . GLN A 1 95 ? 4.504 7.750 7.995 1.00 89.12 95 GLN A C 1
ATOM 776 O O . GLN A 1 95 ? 3.425 8.077 8.477 1.00 89.12 95 GLN A O 1
ATOM 781 N N . SER A 1 96 ? 4.968 8.285 6.862 1.00 92.31 96 SER A N 1
ATOM 782 C CA . SER A 1 96 ? 4.228 9.303 6.103 1.00 92.31 96 SER A CA 1
ATOM 783 C C . SER A 1 96 ? 2.882 8.788 5.595 1.00 92.31 96 SER A C 1
ATOM 785 O O . SER A 1 96 ? 1.889 9.508 5.670 1.00 92.31 96 SER A O 1
ATOM 787 N N . VAL A 1 97 ? 2.822 7.532 5.143 1.00 94.38 97 VAL A N 1
ATOM 788 C CA . VAL A 1 97 ? 1.568 6.872 4.755 1.00 94.38 97 VAL A CA 1
ATOM 789 C C . VAL A 1 97 ? 0.617 6.764 5.947 1.00 94.38 97 VAL A C 1
ATOM 791 O O . VAL A 1 97 ? -0.516 7.229 5.858 1.00 94.38 97 VAL A O 1
ATOM 794 N N . LEU A 1 98 ? 1.075 6.215 7.076 1.00 92.25 98 LEU A N 1
ATOM 795 C CA . LEU A 1 98 ? 0.237 6.042 8.268 1.00 92.25 98 LEU A CA 1
ATOM 796 C C . LEU A 1 98 ? -0.252 7.383 8.829 1.00 92.25 98 LEU A C 1
ATOM 798 O O . LEU A 1 98 ? -1.433 7.527 9.120 1.00 92.25 98 LEU A O 1
ATOM 802 N N . MET A 1 99 ? 0.629 8.380 8.926 1.00 91.88 99 MET A N 1
ATOM 803 C CA . MET A 1 99 ? 0.278 9.710 9.428 1.00 91.88 99 MET A CA 1
ATOM 804 C C . MET A 1 99 ? -0.656 10.469 8.481 1.00 91.88 99 MET A C 1
ATOM 806 O O . MET A 1 99 ? -1.503 11.217 8.950 1.00 91.88 99 MET A O 1
ATOM 810 N N . SER A 1 100 ? -0.545 10.276 7.162 1.00 94.31 100 SER A N 1
ATOM 811 C CA . SER A 1 100 ? -1.483 10.883 6.203 1.00 94.31 100 SER A CA 1
ATOM 812 C C . SER A 1 100 ? -2.881 10.267 6.311 1.00 94.31 100 SER A C 1
ATOM 814 O O . SER A 1 100 ? -3.878 10.981 6.228 1.00 94.31 100 SER A O 1
ATOM 816 N N . ILE A 1 101 ? -2.962 8.956 6.569 1.00 93.75 101 ILE A N 1
ATOM 817 C CA . ILE A 1 101 ? -4.228 8.274 6.867 1.00 93.75 101 ILE A CA 1
ATOM 818 C C . ILE A 1 101 ? -4.804 8.776 8.198 1.00 93.75 101 ILE A C 1
ATOM 820 O O . ILE A 1 101 ? -5.992 9.081 8.279 1.00 93.75 101 ILE A O 1
ATOM 824 N N . ASP A 1 102 ? -3.970 8.908 9.230 1.00 88.94 102 ASP A N 1
ATOM 825 C CA . ASP A 1 102 ? -4.387 9.409 10.542 1.00 88.94 102 ASP A CA 1
ATOM 826 C C . ASP A 1 102 ? -4.878 10.860 10.473 1.00 88.94 102 ASP A C 1
ATOM 828 O O . ASP A 1 102 ? -5.924 11.195 11.020 1.00 88.94 102 ASP A O 1
ATOM 832 N N . HIS A 1 103 ? -4.172 11.712 9.728 1.00 91.12 103 HIS A N 1
ATOM 833 C CA . HIS A 1 103 ? -4.586 13.087 9.467 1.00 91.12 103 HIS A CA 1
ATOM 834 C C . HIS A 1 103 ? -5.980 13.144 8.836 1.00 91.12 103 HIS A C 1
ATOM 836 O O . HIS A 1 103 ? -6.813 13.925 9.278 1.00 91.12 103 HIS A O 1
ATOM 842 N N . TYR A 1 104 ? -6.255 12.285 7.852 1.00 91.75 104 TYR A N 1
ATOM 843 C CA . TYR A 1 104 ? -7.553 12.237 7.182 1.00 91.75 104 TYR A CA 1
ATOM 844 C C . TYR A 1 104 ? -8.694 11.765 8.097 1.00 91.75 104 TYR A C 1
ATOM 846 O O . TYR A 1 104 ? -9.775 12.346 8.076 1.00 91.75 104 TYR A O 1
ATOM 854 N N . TYR A 1 105 ? -8.472 10.716 8.896 1.00 84.44 105 TYR A N 1
ATOM 855 C CA . TYR A 1 105 ? -9.525 10.111 9.724 1.00 84.44 105 TYR A CA 1
ATOM 856 C C . TYR A 1 105 ? -9.710 10.774 11.095 1.00 84.44 105 TYR A C 1
ATOM 858 O O . TYR A 1 105 ? -10.794 10.705 11.680 1.00 84.44 105 TYR A O 1
ATOM 866 N N . ASN A 1 106 ? -8.658 11.381 11.642 1.00 81.31 106 ASN A N 1
ATOM 867 C CA . ASN A 1 106 ? -8.632 11.896 13.009 1.00 81.31 106 ASN A CA 1
ATOM 868 C C . ASN A 1 106 ? -8.318 13.393 13.114 1.00 81.31 106 ASN A C 1
ATOM 870 O O . ASN A 1 106 ? -8.252 13.889 14.240 1.00 81.31 106 ASN A O 1
ATOM 874 N N . ASP A 1 107 ? -8.112 14.097 11.997 1.00 84.06 107 ASP A N 1
ATOM 875 C CA . ASP A 1 107 ? -7.681 15.504 11.955 1.00 84.06 107 ASP A CA 1
ATOM 876 C C . ASP A 1 107 ? -6.393 15.765 12.764 1.00 84.06 107 ASP A C 1
ATOM 878 O O . ASP A 1 107 ? -6.147 16.867 13.266 1.00 84.06 107 ASP A O 1
ATOM 882 N N . VAL A 1 108 ? -5.542 14.743 12.913 1.00 82.00 108 VAL A N 1
ATOM 883 C CA . VAL A 1 108 ? -4.272 14.860 13.640 1.00 82.00 108 VAL A CA 1
ATOM 884 C C . VAL A 1 108 ? -3.308 15.714 12.814 1.00 82.00 108 VAL A C 1
ATOM 886 O O . VAL A 1 108 ? -3.087 15.411 11.641 1.00 82.00 108 VAL A O 1
ATOM 889 N N . PRO A 1 109 ? -2.711 16.781 13.372 1.00 84.12 109 PRO A N 1
ATOM 890 C CA . PRO A 1 109 ? -1.733 17.580 12.646 1.00 84.12 109 PRO A CA 1
ATOM 891 C C . PRO A 1 109 ? -0.514 16.743 12.254 1.00 84.12 109 PRO A C 1
ATOM 893 O O . PRO A 1 109 ? 0.043 16.022 13.080 1.00 84.12 109 PRO A O 1
ATOM 896 N N . LEU A 1 110 ? -0.063 16.888 11.010 1.00 84.00 110 LEU A N 1
ATOM 897 C CA . LEU A 1 110 ? 1.176 16.260 10.559 1.00 84.00 110 LEU A CA 1
ATOM 898 C C . LEU A 1 110 ? 2.382 16.915 11.243 1.00 84.00 110 LEU A C 1
ATOM 900 O O . LEU A 1 110 ? 2.527 18.139 11.250 1.00 84.00 110 LEU A O 1
ATOM 904 N N . GLU A 1 111 ? 3.258 16.089 11.811 1.00 81.62 111 GLU A N 1
ATOM 905 C CA . GLU A 1 111 ? 4.503 16.540 12.434 1.00 81.62 111 GLU A CA 1
ATOM 906 C C . GLU A 1 111 ? 5.465 17.150 11.397 1.00 81.62 111 GLU A C 1
ATOM 908 O O . GLU A 1 111 ? 5.462 16.794 10.214 1.00 81.62 111 GLU A O 1
ATOM 913 N N . SER A 1 112 ? 6.337 18.065 11.839 1.00 76.50 112 SER A N 1
ATOM 914 C CA . SER A 1 112 ? 7.325 18.688 10.953 1.00 76.50 112 SER A CA 1
ATOM 915 C C . SER A 1 112 ? 8.275 17.641 10.368 1.00 76.50 112 SER A C 1
ATOM 917 O O . SER A 1 112 ? 8.935 16.924 11.118 1.00 76.50 112 SER A O 1
ATOM 919 N N . GLY A 1 113 ? 8.383 17.600 9.038 1.00 79.69 113 GLY A N 1
ATOM 920 C CA . GLY A 1 113 ? 9.228 16.648 8.308 1.00 79.69 113 GLY A CA 1
ATOM 921 C C . GLY A 1 113 ? 8.487 15.419 7.773 1.00 79.69 113 GLY A C 1
ATOM 922 O O . GLY A 1 113 ? 9.076 14.657 7.010 1.00 79.69 113 GLY A O 1
ATOM 923 N N . ILE A 1 114 ? 7.202 15.247 8.097 1.00 86.44 114 ILE A N 1
ATOM 924 C CA . ILE A 1 114 ? 6.363 14.207 7.492 1.00 86.44 114 ILE A CA 1
ATOM 925 C C . ILE A 1 114 ? 5.830 14.688 6.141 1.00 86.44 114 ILE A C 1
ATOM 927 O O . ILE A 1 114 ? 5.295 15.791 6.022 1.00 86.44 114 ILE A O 1
ATOM 931 N N . THR A 1 115 ? 5.973 13.854 5.108 1.00 89.56 115 THR A N 1
ATOM 932 C CA . THR A 1 115 ? 5.417 14.162 3.785 1.00 89.56 115 THR A CA 1
ATOM 933 C C . THR A 1 115 ? 3.916 13.906 3.810 1.00 89.56 115 THR A C 1
ATOM 935 O O . THR A 1 115 ? 3.489 12.784 4.071 1.00 89.56 115 THR A O 1
ATOM 938 N N . HIS A 1 116 ? 3.116 14.930 3.517 1.00 92.50 116 HIS A N 1
ATOM 939 C CA . HIS A 1 116 ? 1.678 14.759 3.335 1.00 92.50 116 HIS A CA 1
ATOM 940 C C . HIS A 1 116 ? 1.404 14.066 2.000 1.00 92.50 116 HIS A C 1
ATOM 942 O O . HIS A 1 116 ? 1.703 14.621 0.941 1.00 92.50 116 HIS A O 1
ATOM 948 N N . ILE A 1 117 ? 0.834 12.867 2.060 1.00 94.81 117 ILE A N 1
ATOM 949 C CA . ILE A 1 117 ? 0.459 12.074 0.892 1.00 94.81 117 ILE A CA 1
ATOM 950 C C . ILE A 1 117 ? -1.072 12.117 0.769 1.00 94.81 117 ILE A C 1
ATOM 952 O O . ILE A 1 117 ? -1.761 11.949 1.774 1.00 94.81 117 ILE A O 1
ATOM 956 N N . PRO A 1 118 ? -1.641 12.337 -0.430 1.00 95.50 118 PRO A N 1
ATOM 957 C CA . PRO A 1 118 ? -3.088 12.278 -0.620 1.00 95.50 118 PRO A CA 1
ATOM 958 C C . PRO A 1 118 ? -3.678 10.942 -0.149 1.00 95.50 118 PRO A C 1
ATOM 960 O O . PRO A 1 118 ? -3.112 9.887 -0.430 1.00 95.50 118 PRO A O 1
ATOM 963 N N . ILE A 1 119 ? -4.834 10.988 0.524 1.00 94.31 119 ILE A N 1
ATOM 964 C CA . ILE A 1 119 ? -5.415 9.827 1.221 1.00 94.31 119 ILE A CA 1
ATOM 965 C C . ILE A 1 119 ? -5.542 8.577 0.342 1.00 94.31 119 ILE A C 1
ATOM 967 O O . ILE A 1 119 ? -5.108 7.502 0.748 1.00 94.31 119 ILE A O 1
ATOM 971 N N . TYR A 1 120 ? -6.062 8.711 -0.882 1.00 95.38 120 TYR A N 1
ATOM 972 C CA . TYR A 1 120 ? -6.222 7.586 -1.809 1.00 95.38 120 TYR A CA 1
ATOM 973 C C . TYR A 1 120 ? -4.883 6.892 -2.104 1.00 95.38 120 TYR A C 1
ATOM 975 O O . TYR A 1 120 ? -4.766 5.664 -2.099 1.00 95.38 120 TYR A O 1
ATOM 983 N N . ASN A 1 121 ? -3.836 7.694 -2.288 1.00 96.31 121 ASN A N 1
ATOM 984 C CA . ASN A 1 121 ? -2.485 7.231 -2.563 1.00 96.31 121 ASN A CA 1
ATOM 985 C C . ASN A 1 121 ? -1.881 6.582 -1.317 1.00 96.31 121 ASN A C 1
ATOM 987 O O . ASN A 1 121 ? -1.218 5.556 -1.428 1.00 96.31 121 ASN A O 1
ATOM 991 N N . SER A 1 122 ? -2.128 7.145 -0.128 1.00 95.75 122 SER A N 1
ATOM 992 C CA . SER A 1 122 ? -1.700 6.548 1.141 1.00 95.75 122 SER A CA 1
ATOM 993 C C . SER A 1 122 ? -2.325 5.172 1.354 1.00 95.75 122 SER A C 1
ATOM 995 O O . SER A 1 122 ? -1.610 4.235 1.694 1.00 95.75 122 SER A O 1
ATOM 997 N N . ILE A 1 123 ? -3.628 5.022 1.106 1.00 95.00 123 ILE A N 1
ATOM 998 C CA . ILE A 1 123 ? -4.325 3.731 1.213 1.00 95.00 123 ILE A CA 1
ATOM 999 C C . ILE A 1 123 ? -3.760 2.738 0.192 1.00 95.00 123 ILE A C 1
ATOM 1001 O O . ILE A 1 123 ? -3.395 1.620 0.549 1.00 95.00 123 ILE A O 1
ATOM 1005 N N . SER A 1 124 ? -3.584 3.167 -1.059 1.00 95.88 124 SER A N 1
ATOM 1006 C CA . SER A 1 124 ? -2.989 2.341 -2.117 1.00 95.88 124 SER A CA 1
ATOM 1007 C C . SER A 1 124 ? -1.578 1.854 -1.757 1.00 95.88 124 SER A C 1
ATOM 1009 O O . SER A 1 124 ? -1.259 0.672 -1.906 1.00 95.88 124 SER A O 1
ATOM 1011 N N . LEU A 1 125 ? -0.741 2.747 -1.222 1.00 95.25 125 LEU A N 1
ATOM 1012 C CA . LEU A 1 125 ? 0.602 2.422 -0.744 1.00 95.25 125 LEU A CA 1
ATOM 1013 C C . LEU A 1 125 ? 0.568 1.480 0.462 1.00 95.25 125 LEU A C 1
ATOM 1015 O O . LEU A 1 125 ? 1.337 0.524 0.488 1.00 95.25 125 LEU A O 1
ATOM 1019 N N . LEU A 1 126 ? -0.328 1.694 1.432 1.00 94.94 126 LEU A N 1
ATOM 1020 C CA . LEU A 1 126 ? -0.502 0.793 2.575 1.00 94.94 126 LEU A CA 1
ATOM 1021 C C . LEU A 1 126 ? -0.851 -0.624 2.105 1.00 94.94 126 LEU A C 1
ATOM 1023 O O . LEU A 1 126 ? -0.230 -1.590 2.552 1.00 94.94 126 LEU A O 1
ATOM 1027 N N . ASN A 1 127 ? -1.806 -0.746 1.183 1.00 93.88 127 ASN A N 1
ATOM 1028 C CA . ASN A 1 127 ? -2.239 -2.025 0.627 1.00 93.88 127 ASN A CA 1
ATOM 1029 C C . ASN A 1 127 ? -1.066 -2.759 -0.043 1.00 93.88 127 ASN A C 1
ATOM 1031 O O . ASN A 1 127 ? -0.839 -3.944 0.211 1.00 93.88 127 ASN A O 1
ATOM 1035 N N . TYR A 1 128 ? -0.279 -2.039 -0.845 1.00 94.38 128 TYR A N 1
ATOM 1036 C CA . TYR A 1 128 ? 0.916 -2.578 -1.493 1.00 94.38 128 TYR A CA 1
ATOM 1037 C C . TYR A 1 128 ? 2.004 -2.970 -0.491 1.00 94.38 128 TYR A C 1
ATOM 1039 O O . TYR A 1 128 ? 2.587 -4.049 -0.596 1.00 94.38 128 TYR A O 1
ATOM 1047 N N . PHE A 1 129 ? 2.249 -2.141 0.523 1.00 91.75 129 PHE A N 1
ATOM 1048 C CA . PHE A 1 129 ? 3.244 -2.430 1.548 1.00 91.75 129 PHE A CA 1
ATOM 1049 C C . PHE A 1 129 ? 2.908 -3.690 2.333 1.00 91.75 129 PHE A C 1
ATOM 1051 O O . PHE A 1 129 ? 3.774 -4.538 2.533 1.00 91.75 129 PHE A O 1
ATOM 1058 N N . VAL A 1 130 ? 1.648 -3.852 2.725 1.00 89.81 130 VAL A N 1
ATOM 1059 C CA . VAL A 1 130 ? 1.171 -5.062 3.400 1.00 89.81 130 VAL A CA 1
ATOM 1060 C C . VAL A 1 130 ? 1.370 -6.296 2.521 1.00 89.81 130 VAL A C 1
ATOM 1062 O O . VAL A 1 130 ? 1.852 -7.312 3.018 1.00 89.81 130 VAL A O 1
ATOM 1065 N N . LEU A 1 131 ? 1.054 -6.208 1.225 1.00 91.81 131 LEU A N 1
ATOM 1066 C CA . LEU A 1 131 ? 1.242 -7.307 0.276 1.00 91.81 131 LEU A CA 1
ATOM 1067 C C . LEU A 1 131 ? 2.711 -7.746 0.185 1.00 91.81 131 LEU A C 1
ATOM 1069 O O . LEU A 1 131 ? 3.007 -8.932 0.337 1.00 91.81 131 LEU A O 1
ATOM 1073 N N . VAL A 1 132 ? 3.634 -6.802 -0.013 1.00 90.00 132 VAL A N 1
ATOM 1074 C CA . VAL A 1 132 ? 5.064 -7.122 -0.132 1.00 90.00 132 VAL A CA 1
ATOM 1075 C C . VAL A 1 132 ? 5.629 -7.647 1.188 1.00 90.00 132 VAL A C 1
ATOM 1077 O O . VAL A 1 132 ? 6.320 -8.664 1.206 1.00 90.00 132 VAL A O 1
ATOM 1080 N N . LEU A 1 133 ? 5.320 -6.998 2.312 1.00 86.94 133 LEU A N 1
ATOM 1081 C CA . LEU A 1 133 ? 5.834 -7.408 3.619 1.00 86.94 133 LEU A CA 1
ATOM 1082 C C . LEU A 1 133 ? 5.323 -8.793 4.032 1.00 86.94 133 LEU A C 1
ATOM 1084 O O . LEU A 1 133 ? 6.087 -9.573 4.606 1.00 86.94 133 LEU A O 1
ATOM 1088 N N . GLN A 1 134 ? 4.068 -9.123 3.711 1.00 86.31 134 GLN A N 1
ATOM 1089 C CA . GLN A 1 134 ? 3.518 -10.465 3.907 1.00 86.31 134 GLN A CA 1
ATOM 1090 C C . GLN A 1 134 ? 4.324 -11.490 3.108 1.00 86.31 134 GLN A C 1
ATOM 1092 O O . GLN A 1 134 ? 4.811 -12.466 3.672 1.00 86.31 134 GLN A O 1
ATOM 1097 N N . HIS A 1 135 ? 4.540 -11.225 1.818 1.00 87.31 135 HIS A N 1
ATOM 1098 C CA . HIS A 1 135 ? 5.299 -12.107 0.940 1.00 87.31 135 HIS A CA 1
ATOM 1099 C C . HIS A 1 135 ? 6.732 -12.356 1.440 1.00 87.31 135 HIS A C 1
ATOM 1101 O O . HIS A 1 135 ? 7.163 -13.505 1.541 1.00 87.31 135 HIS A O 1
ATOM 1107 N N . LEU A 1 136 ? 7.458 -11.295 1.809 1.00 83.44 136 LEU A N 1
ATOM 1108 C CA . LEU A 1 136 ? 8.823 -11.399 2.341 1.00 83.44 136 LEU A CA 1
ATOM 1109 C C . LEU A 1 136 ? 8.872 -12.190 3.658 1.00 83.44 136 LEU A C 1
ATOM 1111 O O . LEU A 1 136 ? 9.825 -12.933 3.912 1.00 83.44 136 LEU A O 1
ATOM 1115 N N . THR A 1 137 ? 7.837 -12.049 4.489 1.00 78.31 137 THR A N 1
ATOM 1116 C CA . THR A 1 137 ? 7.698 -12.784 5.752 1.00 78.31 137 THR A CA 1
ATOM 1117 C C . THR A 1 137 ? 7.433 -14.269 5.506 1.00 78.31 137 THR A C 1
ATOM 1119 O O . THR A 1 137 ? 8.128 -15.111 6.079 1.00 78.31 137 THR A O 1
ATOM 1122 N N . ASP A 1 138 ? 6.505 -14.601 4.608 1.00 80.75 138 ASP A N 1
ATOM 1123 C CA . ASP A 1 138 ? 6.148 -15.984 4.266 1.00 80.75 138 ASP A CA 1
ATOM 1124 C C . ASP A 1 138 ? 7.319 -16.735 3.618 1.00 80.75 138 ASP A C 1
ATOM 1126 O O . ASP A 1 138 ? 7.555 -17.912 3.905 1.00 80.75 138 ASP A O 1
ATOM 1130 N N . GLN A 1 139 ? 8.115 -16.036 2.805 1.00 80.12 139 GLN A N 1
ATOM 1131 C CA . GLN A 1 139 ? 9.335 -16.574 2.204 1.00 80.12 139 GLN A CA 1
ATOM 1132 C C . GLN A 1 139 ? 10.534 -16.642 3.162 1.00 80.12 139 GLN A C 1
ATOM 1134 O O . GLN A 1 139 ? 11.579 -17.179 2.792 1.00 80.12 139 GLN A O 1
ATOM 1139 N N . LYS A 1 140 ? 10.402 -16.145 4.400 1.00 73.31 140 LYS A N 1
ATOM 1140 C CA . LYS A 1 140 ? 11.477 -16.096 5.407 1.00 73.31 140 LYS A CA 1
ATOM 1141 C C . LYS A 1 140 ? 12.740 -15.392 4.894 1.00 73.31 140 LYS A C 1
ATOM 1143 O O . LYS A 1 140 ? 13.860 -15.828 5.178 1.00 73.31 140 LYS A O 1
ATOM 1148 N N . VAL A 1 141 ? 12.567 -14.302 4.146 1.00 72.56 141 VAL A N 1
ATOM 1149 C CA . VAL A 1 141 ? 13.682 -13.497 3.632 1.00 72.56 141 VAL A CA 1
ATOM 1150 C C . VAL A 1 141 ? 14.428 -12.860 4.807 1.00 72.56 141 VAL A C 1
ATOM 1152 O O . VAL A 1 141 ? 13.833 -12.205 5.662 1.00 72.56 141 VAL A O 1
ATOM 1155 N N . TYR A 1 142 ? 15.744 -13.083 4.874 1.00 55.47 142 TYR A N 1
ATOM 1156 C CA . TYR A 1 142 ? 16.573 -12.696 6.024 1.00 55.47 142 TYR A CA 1
ATOM 1157 C C . TYR A 1 142 ? 16.770 -11.174 6.139 1.00 55.47 142 TYR A C 1
ATOM 1159 O O . TYR A 1 142 ? 16.991 -10.658 7.238 1.00 55.47 142 TYR A O 1
ATOM 1167 N N . ASP A 1 143 ? 16.666 -10.466 5.012 1.00 66.88 143 ASP A N 1
ATOM 1168 C CA . ASP A 1 143 ? 16.771 -9.010 4.909 1.00 66.88 143 ASP A CA 1
ATOM 1169 C C . ASP A 1 143 ? 15.383 -8.367 4.783 1.00 66.88 143 ASP A C 1
ATOM 1171 O O . ASP A 1 143 ? 15.010 -7.788 3.768 1.00 66.88 143 ASP A O 1
ATOM 1175 N N . ASN A 1 144 ? 14.553 -8.577 5.806 1.00 70.75 144 ASN A N 1
ATOM 1176 C CA . ASN A 1 144 ? 13.204 -8.026 5.840 1.00 70.75 144 ASN A CA 1
ATOM 1177 C C . ASN A 1 144 ? 13.249 -6.550 6.300 1.00 70.75 144 ASN A C 1
ATOM 1179 O O . ASN A 1 144 ? 13.704 -6.296 7.426 1.00 70.75 144 ASN A O 1
ATOM 1183 N N . PRO A 1 145 ? 12.717 -5.590 5.514 1.00 74.62 145 PRO A N 1
ATOM 1184 C CA . PRO A 1 145 ? 12.677 -4.171 5.881 1.00 74.62 145 PRO A CA 1
ATOM 1185 C C . PRO A 1 145 ? 11.990 -3.886 7.225 1.00 74.62 145 PRO A C 1
ATOM 1187 O O . PRO A 1 145 ? 12.281 -2.892 7.887 1.00 74.62 145 PRO A O 1
ATOM 1190 N N . LEU A 1 146 ? 11.120 -4.781 7.702 1.00 75.56 146 LEU A N 1
ATOM 1191 C CA . LEU A 1 146 ? 10.518 -4.679 9.034 1.00 75.56 146 LEU A CA 1
ATOM 1192 C C . LEU A 1 146 ? 11.557 -4.621 10.147 1.00 75.56 146 LEU A C 1
ATOM 1194 O O . LEU A 1 146 ? 11.344 -3.947 11.150 1.00 75.56 146 LEU A O 1
ATOM 1198 N N . LYS A 1 147 ? 12.693 -5.306 9.996 1.00 72.31 147 LYS A N 1
ATOM 1199 C CA . LYS A 1 147 ? 13.724 -5.346 11.034 1.00 72.31 147 LYS A CA 1
ATOM 1200 C C . LYS A 1 147 ? 14.306 -3.957 11.304 1.00 72.31 147 LYS A C 1
ATOM 1202 O O . LYS A 1 147 ? 14.525 -3.619 12.465 1.00 72.31 147 LYS A O 1
ATOM 1207 N N . THR A 1 148 ? 14.518 -3.159 10.257 1.00 71.50 148 THR A N 1
ATOM 1208 C CA . THR A 1 148 ? 15.040 -1.785 10.359 1.00 71.50 148 THR A CA 1
ATOM 1209 C C . THR A 1 148 ? 13.955 -0.800 10.810 1.00 71.50 148 THR A C 1
ATOM 1211 O O . THR A 1 148 ? 14.231 0.139 11.561 1.00 71.50 148 THR A O 1
ATOM 1214 N N . ILE A 1 149 ? 12.698 -1.044 10.424 1.00 70.00 149 ILE A N 1
ATOM 1215 C CA . ILE A 1 149 ? 11.516 -0.299 10.890 1.00 70.00 149 ILE A CA 1
ATOM 1216 C C . ILE A 1 149 ? 11.281 -0.506 12.397 1.00 70.00 149 ILE A C 1
ATOM 1218 O O . ILE A 1 149 ? 10.924 0.431 13.109 1.00 70.00 149 ILE A O 1
ATOM 1222 N N . LEU A 1 150 ? 11.517 -1.716 12.908 1.00 71.25 150 LEU A N 1
ATOM 1223 C CA . LEU A 1 150 ? 11.241 -2.111 14.294 1.00 71.25 150 LEU A CA 1
ATOM 1224 C C . LEU A 1 150 ? 12.427 -1.920 15.250 1.00 71.25 150 LEU A C 1
ATOM 1226 O O . LEU A 1 150 ? 12.404 -2.408 16.386 1.00 71.25 150 LEU A O 1
ATOM 1230 N N . GLU A 1 151 ? 13.449 -1.173 14.837 1.00 70.25 151 GLU A N 1
ATOM 1231 C CA . GLU A 1 151 ? 14.506 -0.714 15.735 1.00 70.25 151 GLU A CA 1
ATOM 1232 C C . GLU A 1 151 ? 13.925 0.105 16.903 1.00 70.25 151 GLU A C 1
ATOM 1234 O O . GLU A 1 151 ? 12.919 0.804 16.765 1.00 70.25 151 GLU A O 1
ATOM 1239 N N . ARG A 1 152 ? 14.552 0.018 18.087 1.00 52.97 152 ARG A N 1
ATOM 1240 C CA . ARG A 1 152 ? 13.943 0.399 19.384 1.00 52.97 152 ARG A CA 1
ATOM 1241 C C . ARG A 1 152 ? 13.246 1.767 19.411 1.00 52.97 152 ARG A C 1
ATOM 1243 O O . ARG A 1 152 ? 12.167 1.864 19.990 1.00 52.97 152 ARG A O 1
ATOM 1250 N N . ASN A 1 153 ? 13.822 2.796 18.790 1.00 60.31 153 ASN A N 1
ATOM 1251 C CA . ASN A 1 153 ? 13.250 4.149 18.799 1.00 60.31 153 ASN A CA 1
ATOM 1252 C C . ASN A 1 153 ? 12.129 4.335 17.762 1.00 60.31 153 ASN A C 1
ATOM 1254 O O . ASN A 1 153 ? 11.206 5.109 17.993 1.00 60.31 153 ASN A O 1
ATOM 1258 N N . ARG A 1 154 ? 12.179 3.596 16.650 1.00 70.25 154 ARG A N 1
ATOM 1259 C CA . ARG A 1 154 ? 11.189 3.645 15.566 1.00 70.25 154 ARG A CA 1
ATOM 1260 C C . ARG A 1 154 ? 9.973 2.781 15.862 1.00 70.25 154 ARG A C 1
ATOM 1262 O O . ARG A 1 154 ? 8.859 3.176 15.542 1.00 70.25 154 ARG A O 1
ATOM 1269 N N . LYS A 1 155 ? 10.161 1.671 16.584 1.00 67.75 155 LYS A N 1
ATOM 1270 C CA . LYS A 1 155 ? 9.088 0.766 17.018 1.00 67.75 155 LYS A CA 1
ATOM 1271 C C . LYS A 1 155 ? 7.965 1.500 17.755 1.00 67.75 155 LYS A C 1
ATOM 1273 O O . LYS A 1 155 ? 6.797 1.289 17.455 1.00 67.75 155 LYS A O 1
ATOM 1278 N N . VAL A 1 156 ? 8.297 2.360 18.720 1.00 65.38 156 VAL A N 1
ATOM 1279 C CA . VAL A 1 156 ? 7.277 3.089 19.496 1.00 65.38 156 VAL A CA 1
ATOM 1280 C C . VAL A 1 156 ? 6.481 4.032 18.597 1.00 65.38 156 VAL A C 1
ATOM 1282 O O . VAL A 1 156 ? 5.256 4.035 18.661 1.00 65.38 156 VAL A O 1
ATOM 1285 N N . THR A 1 157 ? 7.163 4.800 17.750 1.00 69.75 157 THR A N 1
ATOM 1286 C CA . THR A 1 157 ? 6.533 5.726 16.801 1.00 69.75 157 THR A CA 1
ATOM 1287 C C . THR A 1 157 ? 5.660 4.988 15.789 1.00 69.75 157 THR A C 1
ATOM 1289 O O . THR A 1 157 ? 4.526 5.387 15.554 1.00 69.75 157 THR A O 1
ATOM 1292 N N . PHE A 1 158 ? 6.150 3.864 15.267 1.00 74.25 158 PHE A N 1
ATOM 1293 C CA . PHE A 1 158 ? 5.427 3.001 14.341 1.00 74.25 158 PHE A CA 1
ATOM 1294 C C . PHE A 1 158 ? 4.106 2.504 14.927 1.00 74.25 158 PHE A C 1
ATOM 1296 O O . PHE A 1 158 ? 3.046 2.707 14.342 1.00 74.25 158 PHE A O 1
ATOM 1303 N N . PHE A 1 159 ? 4.155 1.901 16.118 1.00 73.62 159 PHE A N 1
ATOM 1304 C CA . PHE A 1 159 ? 2.950 1.394 16.765 1.00 73.62 159 PHE A CA 1
ATOM 1305 C C . PHE A 1 159 ? 2.006 2.520 17.185 1.00 73.62 159 PHE A C 1
ATOM 1307 O O . PHE A 1 159 ? 0.799 2.351 17.075 1.00 73.62 159 PHE A O 1
ATOM 1314 N N . LYS A 1 160 ? 2.517 3.683 17.609 1.00 71.50 160 LYS A N 1
ATOM 1315 C CA . LYS A 1 160 ? 1.667 4.857 17.863 1.00 71.50 160 LYS A CA 1
ATOM 1316 C C . LYS A 1 160 ? 0.891 5.279 16.614 1.00 71.50 160 LYS A C 1
ATOM 1318 O O . LYS A 1 160 ? -0.313 5.467 16.725 1.00 71.50 160 LYS A O 1
ATOM 1323 N N . ALA A 1 161 ? 1.561 5.370 15.463 1.00 74.81 161 ALA A N 1
ATOM 1324 C CA . ALA A 1 161 ? 0.936 5.741 14.192 1.00 74.81 161 ALA A CA 1
ATOM 1325 C C . ALA A 1 161 ? -0.064 4.683 13.700 1.00 74.81 161 ALA A C 1
ATOM 1327 O O . ALA A 1 161 ? -1.133 5.015 13.207 1.00 74.81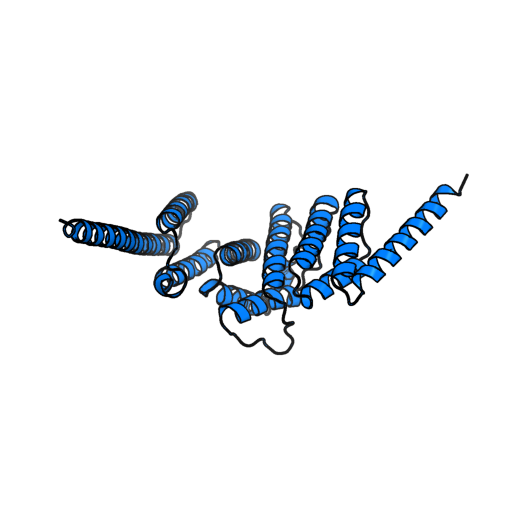 161 ALA A O 1
ATOM 1328 N N . ILE A 1 162 ? 0.245 3.395 13.874 1.00 77.81 162 ILE A N 1
ATOM 1329 C CA . ILE A 1 162 ? -0.723 2.325 13.612 1.00 77.81 162 ILE A CA 1
ATOM 1330 C C . ILE A 1 162 ? -1.963 2.505 14.492 1.00 77.81 162 ILE A C 1
ATOM 1332 O O . ILE A 1 162 ? -3.087 2.503 13.999 1.00 77.81 162 ILE A O 1
ATOM 1336 N N . PHE A 1 163 ? -1.768 2.654 15.801 1.00 71.88 163 PHE A N 1
ATOM 1337 C CA . PHE A 1 163 ? -2.873 2.640 16.751 1.00 71.88 163 PHE A CA 1
ATOM 1338 C C . PHE A 1 163 ? -3.749 3.888 16.702 1.00 71.88 163 PHE A C 1
ATOM 1340 O O . PHE A 1 163 ? -4.917 3.793 17.074 1.00 71.88 163 PHE A O 1
ATOM 1347 N N . SER A 1 164 ? -3.238 5.027 16.237 1.00 73.25 164 SER A N 1
ATOM 1348 C CA . SER A 1 164 ? -4.078 6.202 16.007 1.00 73.25 164 SER A CA 1
ATOM 1349 C C . SER A 1 164 ? -5.054 5.975 14.845 1.00 73.25 164 SER A C 1
ATOM 1351 O O . SER A 1 164 ? -6.258 6.198 15.009 1.00 73.25 164 SER A O 1
ATOM 1353 N N . VAL A 1 165 ? -4.583 5.379 13.742 1.00 78.00 165 VAL A N 1
ATOM 1354 C CA . VAL A 1 165 ? -5.402 5.050 12.560 1.00 78.00 165 VAL A CA 1
ATOM 1355 C C . VAL A 1 165 ? -6.511 4.039 12.872 1.00 78.00 165 VAL A C 1
ATOM 1357 O O . VAL A 1 165 ? -7.658 4.248 12.478 1.00 78.00 165 VAL A O 1
ATOM 1360 N N . VAL A 1 166 ? -6.196 2.966 13.612 1.00 70.19 166 VAL A N 1
ATOM 1361 C CA . VAL A 1 166 ? -7.112 1.831 13.893 1.00 70.19 166 VAL A CA 1
ATOM 1362 C C . VAL A 1 166 ? -8.462 2.267 14.474 1.00 70.19 166 VAL A C 1
ATOM 1364 O O . VAL A 1 166 ? -9.462 1.574 14.305 1.00 70.19 166 VAL A O 1
ATOM 1367 N N . SER A 1 167 ? -8.504 3.400 15.176 1.00 62.25 167 SER A N 1
ATOM 1368 C CA . SER A 1 167 ? -9.685 3.827 15.926 1.00 62.25 167 SER A CA 1
ATOM 1369 C C . SER A 1 167 ? -10.837 4.376 15.073 1.00 62.25 167 SER A C 1
ATOM 1371 O O . SER A 1 167 ? -11.977 4.333 15.539 1.00 62.25 167 SER A O 1
ATOM 1373 N N . LYS A 1 168 ? -10.574 4.882 13.858 1.00 69.31 168 LYS A N 1
ATOM 1374 C CA . LYS A 1 168 ? -11.581 5.587 13.033 1.00 69.31 168 LYS A CA 1
ATOM 1375 C C . LYS A 1 168 ? -11.525 5.303 11.530 1.00 69.31 168 LYS A C 1
ATOM 1377 O O . LYS A 1 168 ? -12.266 5.928 10.776 1.00 69.31 168 LYS A O 1
ATOM 1382 N N . CYS A 1 169 ? -10.656 4.403 11.080 1.00 73.75 169 CYS A N 1
ATOM 1383 C CA . CYS A 1 169 ? -10.532 4.091 9.661 1.00 73.75 169 CYS A CA 1
ATOM 1384 C C . CYS A 1 169 ? -11.683 3.216 9.137 1.00 73.75 169 CYS A C 1
ATOM 1386 O O . CYS A 1 169 ? -12.343 2.508 9.900 1.00 73.75 169 CYS A O 1
ATOM 1388 N N . ASP A 1 170 ? -11.884 3.223 7.818 1.00 74.44 170 ASP A N 1
ATOM 1389 C CA . ASP A 1 170 ? -12.788 2.286 7.150 1.00 74.44 170 ASP A CA 1
ATOM 1390 C C . ASP A 1 170 ? -12.337 0.815 7.306 1.00 74.44 170 ASP A C 1
ATOM 1392 O O . ASP A 1 170 ? -11.221 0.511 7.744 1.00 74.44 170 ASP A O 1
ATOM 1396 N N . LEU A 1 171 ? -13.216 -0.120 6.929 1.00 72.00 171 LEU A N 1
ATOM 1397 C CA . LEU A 1 171 ? -12.976 -1.559 7.066 1.00 72.00 171 LEU A CA 1
ATOM 1398 C C . LEU A 1 171 ? -11.789 -2.068 6.226 1.00 72.00 171 LEU A C 1
ATOM 1400 O O . LEU A 1 171 ? -11.123 -3.024 6.631 1.00 72.00 171 LEU A O 1
ATOM 1404 N N . GLU A 1 172 ? -11.534 -1.490 5.053 1.00 75.62 172 GLU A N 1
ATOM 1405 C CA . GLU A 1 172 ? -10.453 -1.933 4.168 1.00 75.62 172 GLU A CA 1
ATOM 1406 C C . GLU A 1 172 ? -9.091 -1.535 4.743 1.00 75.62 172 GLU A C 1
ATOM 1408 O O . GLU A 1 172 ? -8.213 -2.386 4.927 1.00 75.62 172 GLU A O 1
ATOM 1413 N N . VAL A 1 173 ? -8.953 -0.265 5.121 1.00 81.69 173 VAL A N 1
ATOM 1414 C CA . VAL A 1 173 ? -7.780 0.273 5.811 1.00 81.69 173 VAL A CA 1
ATOM 1415 C C . VAL A 1 173 ? -7.558 -0.486 7.111 1.00 81.69 173 VAL A C 1
ATOM 1417 O O . VAL A 1 173 ? -6.446 -0.945 7.365 1.00 81.69 173 VAL A O 1
ATOM 1420 N N . TYR A 1 174 ? -8.617 -0.720 7.890 1.00 76.12 174 TYR A N 1
ATOM 1421 C CA . TYR A 1 174 ? -8.551 -1.493 9.127 1.00 76.12 174 TYR A CA 1
ATOM 1422 C C . TYR A 1 174 ? -7.949 -2.887 8.906 1.00 76.12 174 TYR A C 1
ATOM 1424 O O . TYR A 1 174 ? -7.003 -3.276 9.595 1.00 76.12 174 TYR A O 1
ATOM 1432 N N . LYS A 1 175 ? -8.438 -3.630 7.903 1.00 72.88 175 LYS A N 1
ATOM 1433 C CA . LYS A 1 175 ? -7.925 -4.968 7.560 1.00 72.88 175 LYS A CA 1
ATOM 1434 C C . LYS A 1 175 ? -6.440 -4.938 7.204 1.00 72.88 175 LYS A C 1
ATOM 1436 O O . LYS A 1 175 ? -5.698 -5.827 7.623 1.00 72.88 175 LYS A O 1
ATOM 1441 N N . ASN A 1 176 ? -5.993 -3.938 6.449 1.00 79.81 176 ASN A N 1
ATOM 1442 C CA . ASN A 1 176 ? -4.588 -3.831 6.058 1.00 79.81 176 ASN A CA 1
ATOM 1443 C C . ASN A 1 176 ? -3.692 -3.378 7.217 1.00 79.81 176 ASN A C 1
ATOM 1445 O O . ASN A 1 176 ? -2.602 -3.924 7.381 1.00 79.81 176 ASN A O 1
ATOM 1449 N N . ILE A 1 177 ? -4.171 -2.500 8.099 1.00 80.94 177 ILE A N 1
ATOM 1450 C CA . ILE A 1 177 ? -3.465 -2.160 9.339 1.00 80.94 177 ILE A CA 1
ATOM 1451 C C . ILE A 1 177 ? -3.330 -3.381 10.259 1.00 80.94 177 ILE A C 1
ATOM 1453 O O . ILE A 1 177 ? -2.243 -3.628 10.783 1.00 80.94 177 ILE A O 1
ATOM 1457 N N . LEU A 1 178 ? -4.380 -4.193 10.422 1.00 73.94 178 LEU A N 1
ATOM 1458 C CA . LEU A 1 178 ? -4.293 -5.429 11.206 1.00 73.94 178 LEU A CA 1
ATOM 1459 C C . LEU A 1 178 ? -3.253 -6.398 10.638 1.00 73.94 178 LEU A C 1
ATOM 1461 O O . LEU A 1 178 ? -2.424 -6.906 11.391 1.00 73.94 178 LEU A O 1
ATOM 1465 N N . LYS A 1 179 ? -3.247 -6.612 9.317 1.00 77.56 179 LYS A N 1
ATOM 1466 C CA . LYS A 1 179 ? -2.214 -7.428 8.662 1.00 77.56 179 LYS A CA 1
ATOM 1467 C C . LYS A 1 179 ? -0.821 -6.865 8.921 1.00 77.56 179 LYS A C 1
ATOM 1469 O O . LYS A 1 179 ? 0.078 -7.623 9.268 1.00 77.56 179 LYS A O 1
ATOM 1474 N N . LEU A 1 180 ? -0.645 -5.546 8.814 1.00 81.69 180 LEU A N 1
ATOM 1475 C CA . LEU A 1 180 ? 0.631 -4.891 9.097 1.00 81.69 180 LEU A CA 1
ATOM 1476 C C . LEU A 1 180 ? 1.098 -5.153 10.536 1.00 81.69 180 LEU A C 1
ATOM 1478 O O . LEU A 1 180 ? 2.279 -5.433 10.737 1.00 81.69 180 LEU A O 1
ATOM 1482 N N . ILE A 1 181 ? 0.196 -5.116 11.524 1.00 75.44 181 ILE A N 1
ATOM 1483 C CA . ILE A 1 181 ? 0.501 -5.484 12.917 1.00 75.44 181 ILE A CA 1
ATOM 1484 C C . ILE A 1 181 ? 0.960 -6.942 12.995 1.00 75.44 181 ILE A C 1
ATOM 1486 O O . ILE A 1 181 ? 2.014 -7.211 13.567 1.00 75.44 181 ILE A O 1
ATOM 1490 N N . THR A 1 182 ? 0.204 -7.875 12.407 1.00 72.62 182 THR A N 1
ATOM 1491 C CA . THR A 1 182 ? 0.529 -9.310 12.423 1.00 72.62 182 THR A CA 1
ATOM 1492 C C . THR A 1 182 ? 1.896 -9.591 11.800 1.00 72.62 182 THR A C 1
ATOM 1494 O O . THR A 1 182 ? 2.703 -10.312 12.382 1.00 72.62 182 THR A O 1
ATOM 1497 N N . ILE A 1 183 ? 2.177 -8.978 10.650 1.00 76.19 183 ILE A N 1
ATOM 1498 C CA . ILE A 1 183 ? 3.448 -9.094 9.928 1.00 76.19 183 ILE A CA 1
ATOM 1499 C C . ILE A 1 183 ? 4.606 -8.512 10.759 1.00 76.19 183 ILE A C 1
ATOM 1501 O O . ILE A 1 183 ? 5.652 -9.145 10.928 1.00 76.19 183 ILE A O 1
ATOM 1505 N N . SER A 1 184 ? 4.406 -7.319 11.324 1.00 71.00 184 SER A N 1
ATOM 1506 C CA . SER A 1 184 ? 5.426 -6.605 12.101 1.00 71.00 184 SER A CA 1
ATOM 1507 C C . SER A 1 184 ? 5.737 -7.276 13.436 1.00 71.00 184 SER A C 1
ATOM 1509 O O . SER A 1 184 ? 6.854 -7.171 13.939 1.00 71.00 184 SER A O 1
ATOM 1511 N N . ASP A 1 185 ? 4.769 -7.961 14.038 1.00 65.19 185 ASP A N 1
ATOM 1512 C CA . ASP A 1 185 ? 4.911 -8.501 15.387 1.00 65.19 185 ASP A CA 1
ATOM 1513 C C . ASP A 1 185 ? 5.158 -10.014 15.437 1.00 65.19 185 ASP A C 1
ATOM 1515 O O . ASP A 1 185 ? 4.918 -10.666 16.448 1.00 65.19 185 ASP A O 1
ATOM 1519 N N . THR A 1 186 ? 5.789 -10.556 14.391 1.00 53.84 186 THR A N 1
ATOM 1520 C CA . THR A 1 186 ? 6.389 -11.907 14.369 1.00 53.84 186 THR A CA 1
ATOM 1521 C C . THR A 1 186 ? 7.477 -12.127 15.441 1.00 53.84 186 THR A C 1
ATOM 1523 O O . THR A 1 186 ? 7.968 -13.242 15.609 1.00 53.84 186 THR A O 1
ATOM 1526 N N . SER A 1 187 ? 7.854 -11.079 16.190 1.00 43.81 187 SER A N 1
ATOM 1527 C CA . SER A 1 187 ? 8.877 -11.093 17.247 1.00 43.81 187 SER A CA 1
ATOM 1528 C C . SER A 1 187 ? 8.349 -10.945 18.687 1.00 43.81 187 SER A C 1
ATOM 1530 O O . SER A 1 187 ? 9.121 -11.177 19.624 1.00 43.81 187 SER A O 1
ATOM 1532 N N . ARG A 1 188 ? 7.068 -10.602 18.915 1.00 44.44 188 ARG A N 1
ATOM 1533 C CA . ARG A 1 188 ? 6.431 -10.670 20.248 1.00 44.44 188 ARG A CA 1
ATOM 1534 C C . ARG A 1 188 ? 5.567 -11.914 20.372 1.00 44.44 188 ARG A C 1
ATOM 1536 O O . ARG A 1 188 ? 5.171 -12.535 19.394 1.00 44.44 188 ARG A O 1
ATOM 1543 N N . ARG A 1 189 ? 5.274 -12.292 21.620 1.00 47.66 189 ARG A N 1
ATOM 1544 C CA . ARG A 1 189 ? 4.317 -13.364 21.899 1.00 47.66 189 ARG A CA 1
ATOM 1545 C C . ARG A 1 189 ? 2.969 -12.964 21.270 1.00 47.66 189 ARG A C 1
ATOM 1547 O O . ARG A 1 189 ? 2.522 -11.855 21.569 1.00 47.66 189 ARG A O 1
ATOM 1554 N N . PRO A 1 190 ? 2.313 -13.846 20.490 1.00 48.19 190 PRO A N 1
ATOM 1555 C CA . PRO A 1 190 ? 0.999 -13.620 19.865 1.00 48.19 190 PRO A CA 1
ATOM 1556 C C . PRO A 1 190 ? -0.041 -12.968 20.791 1.00 48.19 190 PRO A C 1
ATOM 1558 O O . PRO A 1 190 ? -0.915 -12.224 20.360 1.00 48.19 190 PRO A O 1
ATOM 1561 N N . LEU A 1 191 ? 0.122 -13.185 22.093 1.00 45.34 191 LEU A N 1
ATOM 1562 C CA . LEU A 1 191 ? -0.651 -12.614 23.180 1.00 45.34 191 LEU A CA 1
ATOM 1563 C C . LEU A 1 191 ? -0.711 -11.080 23.266 1.00 45.34 191 LEU A C 1
ATOM 1565 O O . LEU A 1 191 ? -1.766 -10.537 23.573 1.00 45.34 191 LEU A O 1
ATOM 1569 N N . GLU A 1 192 ? 0.397 -10.363 23.063 1.00 48.28 192 GLU A N 1
ATOM 1570 C CA . GLU A 1 192 ? 0.408 -8.898 23.242 1.00 48.28 192 GLU A CA 1
ATOM 1571 C C . GLU A 1 192 ? -0.301 -8.200 22.078 1.00 48.28 192 GLU A C 1
ATOM 1573 O O . GLU A 1 192 ? -1.104 -7.293 22.300 1.00 48.28 192 GLU A O 1
ATOM 1578 N N . VAL A 1 193 ? -0.069 -8.691 20.855 1.00 49.50 193 VAL A N 1
ATOM 1579 C CA . VAL A 1 193 ? -0.823 -8.312 19.650 1.00 49.50 193 VAL A CA 1
ATOM 1580 C C . VAL A 1 193 ? -2.302 -8.556 19.875 1.00 49.50 193 VAL A C 1
ATOM 1582 O O . VAL A 1 193 ? -3.114 -7.655 19.708 1.00 49.50 193 VAL A O 1
ATOM 1585 N N . PHE A 1 194 ? -2.635 -9.760 20.338 1.00 51.84 194 PHE A N 1
ATOM 1586 C CA . PHE A 1 194 ? -3.999 -10.161 20.614 1.00 51.84 194 PHE A CA 1
ATOM 1587 C C . PHE A 1 194 ? -4.701 -9.207 21.588 1.00 51.84 194 PHE A C 1
ATOM 1589 O O . PHE A 1 194 ? -5.816 -8.760 21.329 1.00 51.84 194 PHE A O 1
ATOM 1596 N N . VAL A 1 195 ? -4.057 -8.865 22.706 1.00 52.59 195 VAL A N 1
ATOM 1597 C CA . VAL A 1 195 ? -4.654 -7.993 23.727 1.00 52.59 195 VAL A CA 1
ATOM 1598 C C . VAL A 1 195 ? -4.900 -6.591 23.187 1.00 52.59 195 VAL A C 1
ATOM 1600 O O . VAL A 1 195 ? -5.947 -6.014 23.472 1.00 52.59 195 VAL A O 1
ATOM 1603 N N . ILE A 1 196 ? -3.973 -6.044 22.4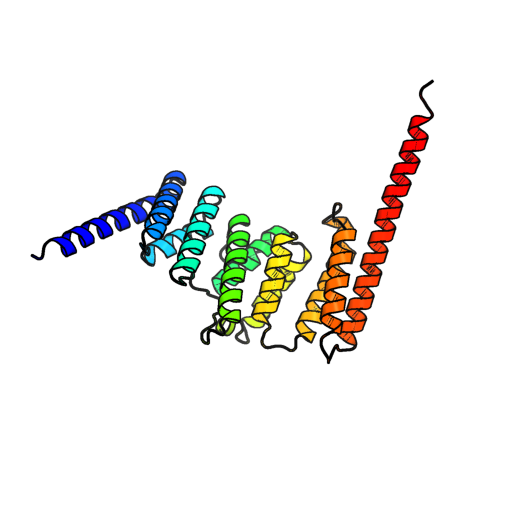00 1.00 51.72 196 ILE A N 1
ATOM 1604 C CA . ILE A 1 196 ? -4.135 -4.697 21.854 1.00 51.72 196 ILE A CA 1
ATOM 1605 C C . ILE A 1 196 ? -5.185 -4.684 20.737 1.00 51.72 196 ILE A C 1
ATOM 1607 O O . ILE A 1 196 ? -6.091 -3.851 20.776 1.00 51.72 196 ILE A O 1
ATOM 1611 N N . THR A 1 197 ? -5.118 -5.638 19.803 1.00 52.41 197 THR A N 1
ATOM 1612 C CA . THR A 1 197 ? -6.092 -5.783 18.717 1.00 52.41 197 THR A CA 1
ATOM 1613 C C . THR A 1 197 ? -7.496 -5.987 19.268 1.00 52.41 197 THR A C 1
ATOM 1615 O O . THR A 1 197 ? -8.401 -5.282 18.836 1.00 52.41 197 THR A O 1
ATOM 1618 N N . ILE A 1 198 ? -7.690 -6.856 20.270 1.00 56.97 198 ILE A N 1
ATOM 1619 C CA . ILE A 1 198 ? -9.007 -7.025 20.897 1.00 56.97 198 ILE A CA 1
ATOM 1620 C C . ILE A 1 198 ? -9.441 -5.777 21.658 1.00 56.97 198 ILE A C 1
ATOM 1622 O O . ILE A 1 198 ? -10.578 -5.356 21.487 1.00 56.97 198 ILE A O 1
ATOM 1626 N N . ASN A 1 199 ? -8.586 -5.156 22.472 1.00 52.19 199 ASN A N 1
ATOM 1627 C CA . ASN A 1 199 ? -8.993 -3.960 23.218 1.00 52.19 199 ASN A CA 1
ATOM 1628 C C . ASN A 1 199 ? -9.452 -2.825 22.292 1.00 52.19 199 ASN A C 1
ATOM 1630 O O . ASN A 1 199 ? -10.342 -2.060 22.656 1.00 52.19 199 ASN A O 1
ATOM 1634 N N . GLN A 1 200 ? -8.895 -2.739 21.088 1.00 53.09 200 GLN A N 1
ATOM 1635 C CA . GLN A 1 200 ? -9.287 -1.737 20.101 1.00 53.09 200 GLN A CA 1
ATOM 1636 C C . GLN A 1 200 ? -10.489 -2.161 19.254 1.00 53.09 200 GLN A C 1
ATOM 1638 O O . GLN A 1 200 ? -11.327 -1.314 18.962 1.00 53.09 200 GLN A O 1
ATOM 1643 N N . LEU A 1 201 ? -10.645 -3.451 18.934 1.00 55.34 201 LEU A N 1
ATOM 1644 C CA . LEU A 1 201 ? -11.880 -3.994 18.346 1.00 55.34 201 LEU A CA 1
ATOM 1645 C C . LEU A 1 201 ? -13.064 -3.778 19.302 1.00 55.34 201 LEU A C 1
ATOM 1647 O O . LEU A 1 201 ? -14.120 -3.313 18.888 1.00 55.34 201 LEU A O 1
ATOM 1651 N N . LEU A 1 202 ? -12.851 -4.008 20.602 1.00 54.44 202 LEU A N 1
ATOM 1652 C CA . LEU A 1 202 ? -13.790 -3.703 21.682 1.00 54.44 202 LEU A CA 1
ATOM 1653 C C . LEU A 1 202 ? -14.154 -2.217 21.706 1.00 54.44 202 LEU A C 1
ATOM 1655 O O . LEU A 1 202 ? -15.333 -1.886 21.772 1.00 54.44 202 LEU A O 1
ATOM 1659 N N . GLN A 1 203 ? -13.171 -1.316 21.622 1.00 52.25 203 GLN A N 1
ATOM 1660 C CA . GLN A 1 203 ? -13.448 0.121 21.544 1.00 52.25 203 GLN A CA 1
ATOM 1661 C C . GLN A 1 203 ? -14.224 0.482 20.273 1.00 52.25 203 GLN A C 1
ATOM 1663 O O . GLN A 1 203 ? -15.232 1.175 20.363 1.00 52.25 203 GLN A O 1
ATOM 1668 N N . SER A 1 204 ? -13.828 -0.037 19.111 1.00 51.16 204 SER A N 1
ATOM 1669 C CA . SER A 1 204 ? -14.527 0.194 17.844 1.00 51.16 204 SER A CA 1
ATOM 1670 C C . SER A 1 204 ? -15.990 -0.257 17.914 1.00 51.16 204 SER A C 1
ATOM 1672 O O . SER A 1 204 ? -16.862 0.528 17.551 1.00 51.16 204 SER A O 1
ATOM 1674 N N . ILE A 1 205 ? -16.277 -1.439 18.485 1.00 54.38 205 ILE A N 1
ATOM 1675 C CA . ILE A 1 205 ? -17.636 -1.973 18.724 1.00 54.38 205 ILE A CA 1
ATOM 1676 C C . ILE A 1 205 ? -18.441 -1.094 19.700 1.00 54.38 205 ILE A C 1
ATOM 1678 O O . ILE A 1 205 ? -19.649 -0.900 19.539 1.00 54.38 205 ILE A O 1
ATOM 1682 N N . LEU A 1 206 ? -17.792 -0.558 20.737 1.00 52.97 206 LEU A N 1
ATOM 1683 C CA . LEU A 1 206 ? -18.446 0.307 21.723 1.00 52.97 206 LEU A CA 1
ATOM 1684 C C . LEU A 1 206 ? -18.819 1.678 21.142 1.00 52.97 206 LEU A C 1
ATOM 1686 O O . LEU A 1 206 ? -19.845 2.232 21.532 1.00 52.97 206 LEU A O 1
ATOM 1690 N N . PHE A 1 207 ? -18.034 2.204 20.197 1.00 54.50 207 PHE A N 1
ATOM 1691 C CA . PHE A 1 207 ? -18.222 3.542 19.621 1.00 54.50 207 PHE A CA 1
ATOM 1692 C C . PHE A 1 207 ? -18.867 3.550 18.220 1.00 54.50 207 PHE A C 1
ATOM 1694 O O . PHE A 1 207 ? -19.097 4.619 17.659 1.00 54.50 207 PHE A O 1
ATOM 1701 N N . THR A 1 208 ? -19.217 2.390 17.654 1.00 55.56 208 THR A N 1
ATOM 1702 C CA . THR A 1 208 ? -19.669 2.246 16.250 1.00 55.56 208 THR A CA 1
ATOM 1703 C C . THR A 1 208 ? -20.959 2.996 15.916 1.00 55.56 208 THR A C 1
ATOM 1705 O O . THR A 1 208 ? -21.155 3.375 14.766 1.00 55.56 208 THR A O 1
ATOM 1708 N N . GLU A 1 209 ? -21.820 3.264 16.905 1.00 50.56 209 GLU A N 1
ATOM 1709 C CA . GLU A 1 209 ? -23.061 4.039 16.711 1.00 50.56 209 GLU A CA 1
ATOM 1710 C C . GLU A 1 209 ? -22.813 5.458 16.175 1.00 50.56 209 GLU A C 1
ATOM 1712 O O . GLU A 1 209 ? -23.707 6.042 15.571 1.00 50.56 209 GLU A O 1
ATOM 1717 N N . GLN A 1 210 ? -21.606 6.003 16.357 1.00 46.56 210 GLN A N 1
ATOM 1718 C CA . GLN A 1 210 ? -21.226 7.319 15.842 1.00 46.56 210 GLN A CA 1
ATOM 1719 C C . GLN A 1 210 ? -20.581 7.289 14.447 1.00 46.56 210 GLN A C 1
ATOM 1721 O O . GLN A 1 210 ? -20.590 8.317 13.776 1.00 46.56 210 GLN A O 1
ATOM 1726 N N . TYR A 1 211 ? -20.010 6.156 14.018 1.00 45.16 211 TYR A N 1
ATOM 1727 C CA . TYR A 1 211 ? -19.049 6.125 12.902 1.00 45.16 211 TYR A CA 1
ATOM 1728 C C . TYR A 1 211 ? -19.372 5.110 11.790 1.00 45.16 211 TYR A C 1
ATOM 1730 O O . TYR A 1 211 ? -18.897 5.291 10.674 1.00 45.16 211 TYR A O 1
ATOM 1738 N N . ALA A 1 212 ? -20.182 4.074 12.045 1.00 51.94 212 ALA A N 1
ATOM 1739 C CA . ALA A 1 212 ? -20.597 3.098 11.025 1.00 51.94 212 ALA A CA 1
ATOM 1740 C C . ALA A 1 212 ? -22.006 2.532 11.324 1.00 51.94 212 ALA A C 1
ATOM 1742 O O . ALA A 1 212 ? -22.140 1.397 11.792 1.00 51.94 212 ALA A O 1
ATOM 1743 N N . PRO A 1 213 ? -23.076 3.319 11.085 1.00 55.84 213 PRO A N 1
ATOM 1744 C CA . PRO A 1 213 ? -24.448 2.944 11.443 1.00 55.84 213 PRO A CA 1
ATOM 1745 C C . PRO A 1 213 ? -24.995 1.743 10.649 1.00 55.84 213 PRO A C 1
ATOM 1747 O O . PRO A 1 213 ? -25.846 1.020 11.164 1.00 55.84 213 PRO A O 1
ATOM 1750 N N . ASP A 1 214 ? -24.470 1.492 9.445 1.00 57.38 214 ASP A N 1
ATOM 1751 C CA . ASP A 1 214 ? -24.938 0.443 8.523 1.00 57.38 214 ASP A CA 1
ATOM 1752 C C . ASP A 1 214 ? -24.113 -0.858 8.589 1.00 57.38 214 ASP A C 1
ATOM 1754 O O . ASP A 1 214 ? -24.176 -1.699 7.691 1.00 57.38 214 ASP A O 1
ATOM 1758 N N . GLN A 1 215 ? -23.307 -1.037 9.639 1.00 62.12 215 GLN A N 1
ATOM 1759 C CA . GLN A 1 215 ? -22.459 -2.217 9.803 1.00 62.12 215 GLN A CA 1
ATOM 1760 C C . GLN A 1 215 ? -23.292 -3.512 9.893 1.00 62.12 215 GLN A C 1
ATOM 1762 O O . GLN A 1 215 ? -24.193 -3.631 10.727 1.00 62.12 215 GLN A O 1
ATOM 1767 N N . ASP A 1 216 ? -22.941 -4.526 9.092 1.00 66.88 216 ASP A N 1
ATOM 1768 C CA . ASP A 1 216 ? -23.534 -5.867 9.195 1.00 66.88 216 ASP A CA 1
ATOM 1769 C C . ASP A 1 216 ? -22.972 -6.611 10.416 1.00 66.88 216 ASP A C 1
ATOM 1771 O O . ASP A 1 216 ? -21.971 -7.334 10.366 1.00 66.88 216 ASP A O 1
ATOM 1775 N N . TRP A 1 217 ? -23.643 -6.419 11.547 1.00 62.97 217 TRP A N 1
ATOM 1776 C CA . TRP A 1 217 ? -23.302 -7.043 12.822 1.00 62.97 217 TRP A CA 1
ATOM 1777 C C . TRP A 1 217 ? -23.399 -8.570 12.810 1.00 62.97 217 TRP A C 1
ATOM 1779 O O . TRP A 1 217 ? -22.736 -9.230 13.612 1.00 62.97 217 TRP A O 1
ATOM 1789 N N . GLN A 1 218 ? -24.193 -9.149 11.907 1.00 64.69 218 GLN A N 1
ATOM 1790 C CA . GLN A 1 218 ? -24.313 -10.598 11.787 1.00 64.69 218 GLN A CA 1
ATOM 1791 C C . GLN A 1 218 ? -23.072 -11.191 11.110 1.00 64.69 218 GLN A C 1
ATOM 1793 O O . GLN A 1 218 ? -22.573 -12.224 11.562 1.00 64.69 218 GLN A O 1
ATOM 1798 N N . ALA A 1 219 ? -22.540 -10.527 10.080 1.00 56.72 219 ALA A N 1
ATOM 1799 C CA . ALA A 1 219 ? -21.271 -10.902 9.456 1.00 56.72 219 ALA A CA 1
ATOM 1800 C C . ALA A 1 219 ? -20.099 -10.787 10.446 1.00 56.72 219 ALA A C 1
ATOM 1802 O O . ALA A 1 219 ? -19.349 -11.748 10.618 1.00 56.72 219 ALA A O 1
ATOM 1803 N N . VAL A 1 220 ? -20.010 -9.670 11.180 1.00 54.06 220 VAL A N 1
ATOM 1804 C CA . VAL A 1 220 ? -18.969 -9.441 12.204 1.00 54.06 220 VAL A CA 1
ATOM 1805 C C . VAL A 1 220 ? -19.002 -10.517 13.297 1.00 54.06 220 VAL A C 1
ATOM 1807 O O . VAL A 1 220 ? -17.961 -11.046 13.682 1.00 54.06 220 VAL A O 1
ATOM 1810 N N . HIS A 1 221 ? -20.192 -10.897 13.773 1.00 58.69 221 HIS A N 1
ATOM 1811 C CA . HIS A 1 221 ? -20.348 -11.977 14.753 1.00 58.69 221 HIS A CA 1
ATOM 1812 C C . HIS A 1 221 ? -19.858 -13.330 14.225 1.00 58.69 221 HIS A C 1
ATOM 1814 O O . HIS A 1 221 ? -19.191 -14.086 14.937 1.00 58.69 221 HIS A O 1
ATOM 1820 N N . ASN A 1 222 ? -20.180 -13.655 12.972 1.00 56.09 222 ASN A N 1
ATOM 1821 C CA . ASN A 1 222 ? -19.759 -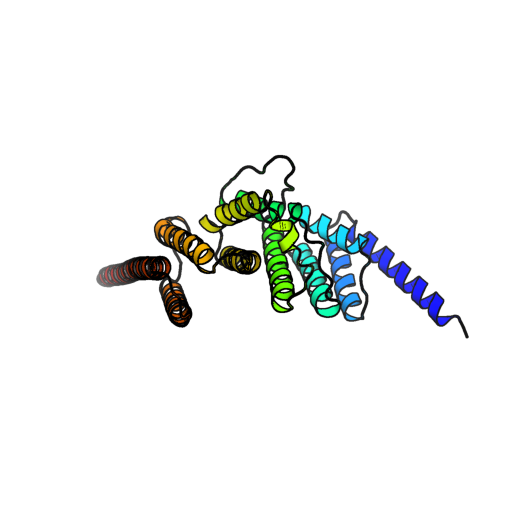14.911 12.359 1.00 56.09 222 ASN A CA 1
ATOM 1822 C C . ASN A 1 222 ? -18.230 -14.975 12.209 1.00 56.09 222 ASN A C 1
ATOM 1824 O O . ASN A 1 222 ? -17.632 -16.003 12.529 1.00 56.09 222 ASN A O 1
ATOM 1828 N N . GLU A 1 223 ? -17.597 -13.877 11.792 1.00 49.56 223 GLU A N 1
ATOM 1829 C CA . GLU A 1 223 ? -16.136 -13.762 11.699 1.00 49.56 223 GLU A CA 1
ATOM 1830 C C . GLU A 1 223 ? -15.468 -13.887 13.079 1.00 49.56 223 GLU A C 1
ATOM 1832 O O . GLU A 1 223 ? -14.518 -14.656 13.242 1.00 49.56 223 GLU A O 1
ATOM 1837 N N . LEU A 1 224 ? -16.014 -13.221 14.104 1.00 56.19 224 LEU A N 1
ATOM 1838 C CA . LEU A 1 224 ? -15.541 -13.325 15.489 1.00 56.19 224 LEU A CA 1
ATOM 1839 C C . LEU A 1 224 ? -15.619 -14.762 16.024 1.00 56.19 224 LEU A C 1
ATOM 1841 O O . LEU A 1 224 ? -14.703 -15.231 16.707 1.00 56.19 224 LEU A O 1
ATOM 1845 N N . THR A 1 225 ? -16.705 -15.469 15.711 1.00 53.72 225 THR A N 1
ATOM 1846 C CA . THR A 1 225 ? -16.913 -16.860 16.134 1.00 53.72 225 THR A CA 1
ATOM 1847 C C . THR A 1 225 ? -15.866 -17.778 15.503 1.00 53.72 225 THR A C 1
ATOM 1849 O O . THR A 1 225 ? -15.235 -18.569 16.203 1.00 53.72 225 THR A O 1
ATOM 1852 N N . GLN A 1 226 ? -15.625 -17.638 14.195 1.00 51.28 226 GLN A N 1
ATOM 1853 C CA . GLN A 1 226 ? -14.595 -18.407 13.488 1.00 51.28 226 GLN A CA 1
ATOM 1854 C C . GLN A 1 226 ? -13.197 -18.125 14.046 1.00 51.28 226 GLN A C 1
ATOM 1856 O O . GLN A 1 226 ? -12.426 -19.051 14.290 1.00 51.28 226 GLN A O 1
ATOM 1861 N N . PHE A 1 227 ? -12.889 -16.857 14.312 1.00 50.34 227 PHE A N 1
ATOM 1862 C CA . PHE A 1 227 ? -11.615 -16.452 14.896 1.00 50.34 227 PHE A CA 1
ATOM 1863 C C . PHE A 1 227 ? -11.415 -17.014 16.313 1.00 50.34 227 PHE A C 1
ATOM 1865 O O . PHE A 1 227 ? -10.345 -17.521 16.642 1.00 50.34 227 PHE A O 1
ATOM 1872 N N . THR A 1 228 ? -12.464 -17.002 17.138 1.00 55.41 228 THR A N 1
ATOM 1873 C CA . THR A 1 228 ? -12.458 -17.591 18.487 1.00 55.41 228 THR A CA 1
ATOM 1874 C C . THR A 1 228 ? -12.157 -19.088 18.451 1.00 55.41 228 THR A C 1
ATOM 1876 O O . THR A 1 228 ? -11.368 -19.580 19.257 1.00 55.41 228 THR A O 1
ATOM 1879 N N . GLU A 1 229 ? -12.758 -19.819 17.512 1.00 57.09 229 GLU A N 1
ATOM 1880 C CA . GLU A 1 229 ? -12.500 -21.249 17.323 1.00 57.09 229 GLU A CA 1
ATOM 1881 C C . GLU A 1 229 ? -11.051 -21.519 16.894 1.00 57.09 229 GLU A C 1
ATOM 1883 O O . GLU A 1 229 ? -10.419 -22.415 17.449 1.00 57.09 229 GLU A O 1
ATOM 1888 N N . ILE A 1 230 ? -10.484 -20.704 15.996 1.00 51.16 230 ILE A N 1
ATOM 1889 C CA . ILE A 1 230 ? -9.068 -20.797 15.593 1.00 51.16 230 ILE A CA 1
ATOM 1890 C C . ILE A 1 230 ? -8.144 -20.580 16.798 1.00 51.16 230 ILE A C 1
ATOM 1892 O O . ILE A 1 230 ? -7.216 -21.357 17.013 1.00 51.16 230 ILE A O 1
ATOM 1896 N N . MET A 1 231 ? -8.427 -19.576 17.630 1.00 48.69 231 MET A N 1
ATOM 1897 C CA . MET A 1 231 ? -7.616 -19.283 18.815 1.00 48.69 231 MET A CA 1
ATOM 1898 C C . MET A 1 231 ? -7.686 -20.402 19.860 1.00 48.69 231 MET A C 1
ATOM 1900 O O . MET A 1 231 ? -6.669 -20.730 20.461 1.00 48.69 231 MET A O 1
ATOM 1904 N N . LYS A 1 232 ? -8.847 -21.045 20.048 1.00 56.00 232 LYS A N 1
ATOM 1905 C CA . LYS A 1 232 ? -8.991 -22.213 20.941 1.00 56.00 232 LYS A CA 1
ATOM 1906 C C . LYS A 1 232 ? -8.178 -23.433 20.489 1.00 56.00 232 LYS A C 1
ATOM 1908 O O . LYS A 1 232 ? -7.941 -24.323 21.305 1.00 56.00 232 LYS A O 1
ATOM 1913 N N . MET A 1 233 ? -7.781 -23.509 19.216 1.00 51.31 233 MET A N 1
ATOM 1914 C CA . MET A 1 233 ? -6.954 -24.603 18.693 1.00 51.31 233 MET A CA 1
ATOM 1915 C C . MET A 1 233 ? -5.459 -24.439 19.019 1.00 51.31 233 MET A C 1
ATOM 1917 O O . MET A 1 233 ? -4.719 -25.423 18.947 1.00 51.31 233 MET A O 1
ATOM 1921 N N . GLU A 1 234 ? -5.002 -23.249 19.428 1.00 47.16 234 GLU A N 1
ATOM 1922 C CA . GLU A 1 234 ? -3.645 -23.059 19.948 1.00 47.16 234 GLU A CA 1
ATOM 1923 C C . GLU A 1 234 ? -3.546 -23.529 21.408 1.00 47.16 234 GLU A C 1
ATOM 1925 O O . GLU A 1 234 ? -4.377 -23.210 22.251 1.00 47.16 234 GLU A O 1
ATOM 1930 N N . LYS A 1 235 ? -2.518 -24.322 21.738 1.00 43.16 235 LYS A N 1
ATOM 1931 C CA . LYS A 1 235 ? -2.442 -25.043 23.025 1.00 43.16 235 LYS A CA 1
ATOM 1932 C C . LYS A 1 235 ? -2.108 -24.193 24.262 1.00 43.16 235 LYS A C 1
ATOM 1934 O O . LYS A 1 235 ? -2.110 -24.748 25.353 1.00 43.16 235 LYS A O 1
ATOM 1939 N N . ASP A 1 236 ? -1.895 -22.886 24.121 1.00 53.44 236 ASP A N 1
ATOM 1940 C CA . ASP A 1 236 ? -1.547 -21.972 25.223 1.00 53.44 236 ASP A CA 1
ATOM 1941 C C . ASP A 1 236 ? -2.309 -20.637 25.121 1.00 53.44 236 ASP A C 1
ATOM 1943 O O . ASP A 1 236 ? -1.736 -19.547 25.081 1.00 53.44 236 ASP A O 1
ATOM 1947 N N . VAL A 1 237 ? -3.640 -20.715 25.075 1.00 52.12 237 VAL A N 1
ATOM 1948 C CA . VAL A 1 237 ? -4.508 -19.533 25.157 1.00 52.12 237 VAL A CA 1
ATOM 1949 C C . VAL A 1 237 ? -4.444 -18.959 26.577 1.00 52.12 237 VAL A C 1
ATOM 1951 O O . VAL A 1 237 ? -5.004 -19.526 27.516 1.00 52.12 237 VAL A O 1
ATOM 1954 N N . ASP A 1 238 ? -3.760 -17.828 26.759 1.00 60.12 238 ASP A N 1
ATOM 1955 C CA . ASP A 1 238 ? -3.718 -17.129 28.051 1.00 60.12 238 ASP A CA 1
ATOM 1956 C C . ASP A 1 238 ? -5.140 -16.742 28.511 1.00 60.12 238 ASP A C 1
ATOM 1958 O O . ASP A 1 238 ? -6.050 -16.464 27.721 1.00 60.12 238 ASP A O 1
ATOM 1962 N N . LYS A 1 239 ? -5.345 -16.695 29.827 1.00 55.59 239 LYS A N 1
ATOM 1963 C CA . LYS A 1 239 ? -6.593 -16.248 30.457 1.00 55.59 239 LYS A CA 1
ATOM 1964 C C . LYS A 1 239 ? -7.010 -14.856 29.986 1.00 55.59 239 LYS A C 1
ATOM 1966 O O . LYS A 1 239 ? -8.205 -14.617 29.840 1.00 55.59 239 LYS A O 1
ATOM 1971 N N . VAL A 1 240 ? -6.057 -13.963 29.708 1.00 49.16 240 VAL A N 1
ATOM 1972 C CA . VAL A 1 240 ? -6.349 -12.625 29.171 1.00 49.16 240 VAL A CA 1
ATOM 1973 C C . VAL A 1 240 ? -6.992 -12.722 27.786 1.00 49.16 240 VAL A C 1
ATOM 1975 O O . VAL A 1 240 ? -7.972 -12.027 27.533 1.00 49.16 240 VAL A O 1
ATOM 1978 N N . ILE A 1 241 ? -6.516 -13.632 26.927 1.00 55.97 241 ILE A N 1
ATOM 1979 C CA . ILE A 1 241 ? -7.092 -13.875 25.596 1.00 55.97 241 ILE A CA 1
ATOM 1980 C C . ILE A 1 241 ? -8.542 -14.350 25.723 1.00 55.97 241 ILE A C 1
ATOM 1982 O O . ILE A 1 241 ? -9.444 -13.812 25.086 1.00 55.97 241 ILE A O 1
ATOM 1986 N N . THR A 1 242 ? -8.775 -15.309 26.616 1.00 58.59 242 THR A N 1
ATOM 1987 C CA . THR A 1 242 ? -10.105 -15.884 26.861 1.00 58.59 242 THR A CA 1
ATOM 1988 C C . THR A 1 242 ? -11.101 -14.840 27.374 1.00 58.59 242 THR A C 1
ATOM 1990 O O . THR A 1 242 ? -12.230 -14.774 26.894 1.00 58.59 242 THR A O 1
ATOM 1993 N N . ILE A 1 243 ? -10.684 -14.000 28.327 1.00 52.41 243 ILE A N 1
ATOM 1994 C CA . ILE A 1 243 ? -11.519 -12.924 28.883 1.00 52.41 243 ILE A CA 1
ATOM 1995 C C . ILE A 1 243 ? -11.865 -11.904 27.796 1.00 52.41 243 ILE A C 1
ATOM 1997 O O . ILE A 1 243 ? -13.016 -11.506 27.662 1.00 52.41 243 ILE A O 1
ATOM 2001 N N . ASN A 1 244 ? -10.887 -11.527 26.981 1.00 55.28 244 ASN A N 1
ATOM 2002 C CA . ASN A 1 244 ? -11.065 -10.574 25.896 1.00 55.28 244 ASN A CA 1
ATOM 2003 C C . ASN A 1 244 ? -12.021 -11.091 24.803 1.00 55.28 244 ASN A C 1
ATOM 2005 O O . ASN A 1 244 ? -12.878 -10.336 24.345 1.00 55.28 244 ASN A O 1
ATOM 2009 N N . LEU A 1 245 ? -11.961 -12.382 24.452 1.00 59.34 245 LEU A N 1
ATOM 2010 C CA . LEU A 1 245 ? -12.937 -13.013 23.547 1.00 59.34 245 LEU A CA 1
ATOM 2011 C C . LEU A 1 245 ? -14.346 -13.033 24.142 1.00 59.34 245 LEU A C 1
ATOM 2013 O O . LEU A 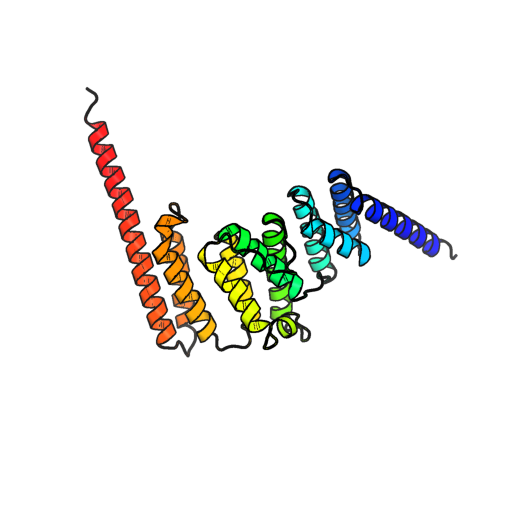1 245 ? -15.302 -12.718 23.442 1.00 59.34 245 LEU A O 1
ATOM 2017 N N . LEU A 1 246 ? -14.477 -13.342 25.435 1.00 60.69 246 LEU A N 1
ATOM 2018 C CA . LEU A 1 246 ? -15.762 -13.310 26.142 1.00 60.69 246 LEU A CA 1
ATOM 2019 C C . LEU A 1 246 ? -16.386 -11.909 26.146 1.00 60.69 246 LEU A C 1
ATOM 2021 O O . LEU A 1 246 ? -17.593 -11.772 25.943 1.00 60.69 246 LEU A O 1
ATOM 2025 N N . ILE A 1 247 ? -15.581 -10.861 26.355 1.00 53.88 247 ILE A N 1
ATOM 2026 C CA . ILE A 1 247 ? -16.066 -9.476 26.304 1.00 53.88 247 ILE A CA 1
ATOM 2027 C C . ILE A 1 247 ? -16.498 -9.125 24.871 1.00 53.88 247 ILE A C 1
ATOM 2029 O O . ILE A 1 247 ? -17.574 -8.553 24.702 1.00 53.88 247 ILE A O 1
ATOM 2033 N N . MET A 1 248 ? -15.721 -9.504 23.844 1.00 61.22 248 MET A N 1
ATOM 2034 C CA . MET A 1 248 ? -16.093 -9.265 22.439 1.00 61.22 248 MET A CA 1
ATOM 2035 C C . MET A 1 248 ? -17.418 -9.935 22.087 1.00 61.22 248 MET A C 1
ATOM 2037 O O . MET A 1 248 ? -18.316 -9.281 21.566 1.00 61.22 248 MET A O 1
ATOM 2041 N N . AS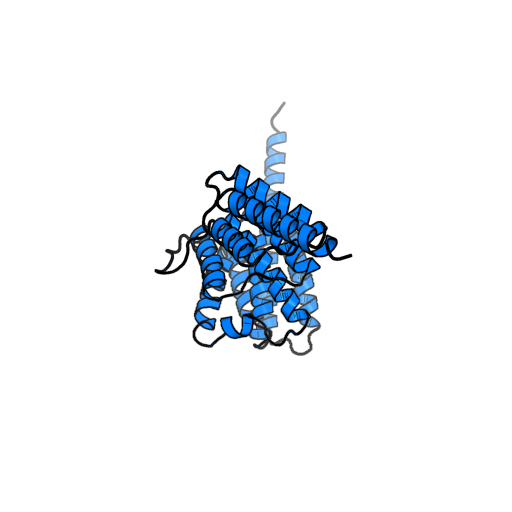P A 1 249 ? -17.558 -11.214 22.425 1.00 60.66 249 ASP A N 1
ATOM 2042 C CA . ASP A 1 249 ? -18.768 -11.988 22.160 1.00 60.66 249 ASP A CA 1
ATOM 2043 C C . ASP A 1 249 ? -19.987 -11.369 22.861 1.00 60.66 249 ASP A C 1
ATOM 2045 O O . ASP A 1 249 ? -21.047 -11.187 22.264 1.00 60.66 249 ASP A O 1
ATOM 2049 N N . THR A 1 250 ? -19.818 -10.922 24.108 1.00 61.00 250 THR A N 1
ATOM 2050 C CA . THR A 1 250 ? -20.881 -10.245 24.867 1.00 61.00 250 THR A CA 1
ATOM 2051 C C . THR A 1 250 ? -21.310 -8.928 24.208 1.00 61.00 250 THR A C 1
ATOM 2053 O O . THR A 1 250 ? -22.507 -8.650 24.104 1.00 61.00 250 THR A O 1
ATOM 2056 N N . LEU A 1 251 ? -20.360 -8.113 23.741 1.00 58.81 251 LEU A N 1
ATOM 2057 C CA . LEU A 1 251 ? -20.661 -6.821 23.118 1.00 58.81 251 LEU A CA 1
ATOM 2058 C C . LEU A 1 251 ? -21.289 -6.965 21.732 1.00 58.81 251 LEU A C 1
ATOM 2060 O O . LEU A 1 251 ? -22.271 -6.281 21.439 1.00 58.81 251 LEU A O 1
ATOM 2064 N N . VAL A 1 252 ? -20.768 -7.869 20.899 1.00 64.69 252 VAL A N 1
ATOM 2065 C CA . VAL A 1 252 ? -21.329 -8.127 19.568 1.00 64.69 252 VAL A CA 1
ATOM 2066 C C . VAL A 1 252 ? -22.737 -8.708 19.688 1.00 64.69 252 VAL A C 1
ATOM 2068 O O . VAL A 1 252 ? -23.639 -8.248 18.988 1.00 64.69 252 VAL A O 1
ATOM 2071 N N . ASN A 1 253 ? -22.976 -9.633 20.624 1.00 65.62 253 ASN A N 1
ATOM 2072 C CA . ASN A 1 253 ? -24.325 -10.133 20.903 1.00 65.62 253 ASN A CA 1
ATOM 2073 C C . ASN A 1 253 ? -25.264 -9.025 21.394 1.00 65.62 253 ASN A C 1
ATOM 2075 O O . ASN A 1 253 ? -26.412 -8.953 20.952 1.00 65.62 253 ASN A O 1
ATOM 2079 N N . GLY A 1 254 ? -24.776 -8.117 22.243 1.00 66.62 254 GLY A N 1
ATOM 2080 C CA . GLY A 1 254 ? -25.526 -6.931 22.660 1.00 66.62 254 GLY A CA 1
ATOM 2081 C C . GLY A 1 254 ? -25.969 -6.066 21.474 1.00 66.62 254 GLY A C 1
ATOM 2082 O O . GLY A 1 254 ? -27.149 -5.718 21.373 1.00 66.62 254 GLY A O 1
ATOM 2083 N N . LYS A 1 255 ? -25.059 -5.782 20.533 1.00 66.75 255 LYS A N 1
ATOM 2084 C CA . LYS A 1 255 ? -25.352 -5.010 19.310 1.00 66.75 255 LYS A CA 1
ATOM 2085 C C . LYS A 1 255 ? -26.297 -5.746 18.362 1.00 66.75 255 LYS A C 1
ATOM 2087 O O . LYS A 1 255 ? -27.233 -5.142 17.847 1.00 66.75 255 LYS A O 1
ATOM 2092 N N . LEU A 1 256 ? -26.130 -7.057 18.193 1.00 67.81 256 LEU A N 1
ATOM 2093 C CA . LEU A 1 256 ? -27.035 -7.903 17.407 1.00 67.81 256 LEU A CA 1
ATOM 2094 C C . LEU A 1 256 ? -28.468 -7.888 17.947 1.00 67.81 256 LEU A C 1
ATOM 2096 O O . LEU A 1 256 ? -29.423 -7.825 17.172 1.00 67.81 256 LEU A O 1
ATOM 2100 N N . ILE A 1 257 ? -28.628 -7.935 19.270 1.00 73.75 257 ILE A N 1
ATOM 2101 C CA . ILE A 1 257 ? -29.938 -7.853 19.923 1.00 73.75 257 ILE A CA 1
ATOM 2102 C C . ILE A 1 257 ? -30.556 -6.468 19.700 1.00 73.75 257 ILE A C 1
ATOM 2104 O O . ILE A 1 257 ? -31.723 -6.381 19.323 1.00 73.75 257 ILE A O 1
ATOM 2108 N N . GLN A 1 258 ? -29.784 -5.389 19.869 1.00 67.31 258 GLN A N 1
ATOM 2109 C CA . GLN A 1 258 ? -30.251 -4.025 19.592 1.00 67.31 258 GLN A CA 1
ATOM 2110 C C . GLN A 1 258 ? -30.677 -3.848 18.128 1.00 67.31 258 GLN A C 1
ATOM 2112 O O . GLN A 1 258 ? -31.761 -3.335 17.863 1.00 67.31 258 GLN A O 1
ATOM 2117 N N . TYR A 1 259 ? -29.877 -4.342 17.184 1.00 66.25 259 TYR A N 1
ATOM 2118 C CA . TYR A 1 259 ? -30.180 -4.305 15.755 1.00 66.25 259 TYR A CA 1
ATOM 2119 C C . TYR A 1 259 ? -31.475 -5.061 15.417 1.00 66.25 259 TYR A C 1
ATOM 2121 O O . TYR A 1 259 ? -32.367 -4.515 14.767 1.00 66.25 259 TYR A O 1
ATOM 2129 N N . LYS A 1 260 ? -31.639 -6.288 15.932 1.00 70.25 260 LYS A N 1
ATOM 2130 C CA . LYS A 1 260 ? -32.868 -7.086 15.754 1.00 70.25 260 LYS A CA 1
ATOM 2131 C C . LYS A 1 260 ? -34.094 -6.406 16.365 1.00 70.25 260 LYS A C 1
ATOM 2133 O O . LYS A 1 260 ? -35.164 -6.416 15.759 1.00 70.25 260 LYS A O 1
ATOM 2138 N N . ASN A 1 261 ? -33.943 -5.779 17.530 1.00 68.44 261 ASN A N 1
ATOM 2139 C CA . ASN A 1 261 ? -35.022 -5.031 18.173 1.00 68.44 261 ASN A CA 1
ATOM 2140 C C . ASN A 1 261 ? -35.406 -3.774 17.377 1.00 68.44 261 ASN A C 1
ATOM 2142 O O . ASN A 1 261 ? -36.593 -3.481 17.252 1.00 68.44 261 ASN A O 1
ATOM 2146 N N . ASN A 1 262 ? -34.439 -3.078 16.775 1.00 65.19 262 ASN A N 1
ATOM 2147 C CA . ASN A 1 262 ? -34.699 -1.920 15.917 1.00 65.19 262 ASN A CA 1
ATOM 2148 C C . ASN A 1 262 ? -35.415 -2.311 14.613 1.00 65.19 262 ASN A C 1
ATOM 2150 O O . ASN A 1 262 ? -36.355 -1.629 14.208 1.00 65.19 262 ASN A O 1
ATOM 2154 N N . ILE A 1 263 ? -35.050 -3.441 13.995 1.00 61.88 263 ILE A N 1
ATOM 2155 C CA . ILE A 1 263 ? -35.777 -3.989 12.836 1.00 61.88 263 ILE A CA 1
ATOM 2156 C C . ILE A 1 263 ? -37.216 -4.364 13.215 1.00 61.88 263 ILE A C 1
ATOM 2158 O O . ILE A 1 263 ? -38.154 -4.018 12.498 1.00 61.88 263 ILE A O 1
ATOM 2162 N N . ASN A 1 264 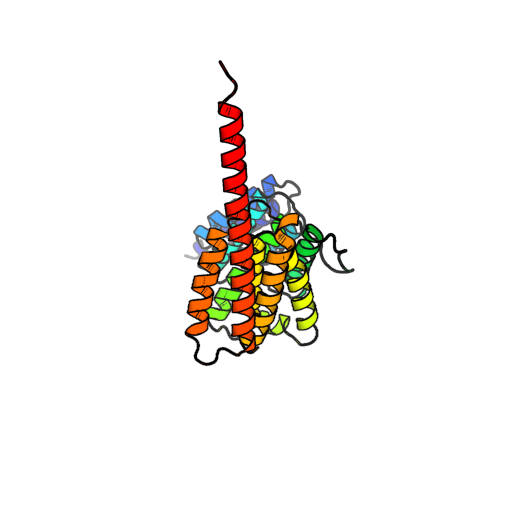? -37.412 -5.032 14.354 1.00 58.56 264 ASN A N 1
ATOM 2163 C CA . ASN A 1 264 ? -38.744 -5.437 14.808 1.00 58.56 264 ASN A CA 1
ATOM 2164 C C . ASN A 1 264 ? -39.636 -4.235 15.162 1.00 58.56 264 ASN A C 1
ATOM 2166 O O . ASN A 1 264 ? -40.820 -4.239 14.829 1.00 58.56 264 ASN A O 1
ATOM 2170 N N . ASN A 1 265 ? -39.076 -3.183 15.765 1.00 56.53 265 ASN A N 1
ATOM 2171 C CA . ASN A 1 265 ? -39.806 -1.945 16.046 1.00 56.53 265 ASN A CA 1
ATOM 2172 C C . ASN A 1 265 ? -40.166 -1.177 14.763 1.00 56.53 265 ASN A C 1
ATOM 2174 O O . ASN A 1 265 ? -41.282 -0.671 14.652 1.00 56.53 265 ASN A O 1
ATOM 2178 N N . ASN A 1 266 ? -39.281 -1.149 13.761 1.00 55.31 266 ASN A N 1
ATOM 2179 C CA . ASN A 1 266 ? -39.587 -0.553 12.456 1.00 55.31 266 ASN A CA 1
ATOM 2180 C C . ASN A 1 266 ? -40.665 -1.340 11.689 1.00 55.31 266 ASN A C 1
ATOM 2182 O O . ASN A 1 266 ? -41.517 -0.737 11.037 1.00 55.31 266 ASN A O 1
ATOM 2186 N N . ASN A 1 267 ? -40.691 -2.670 11.810 1.00 52.53 267 ASN A N 1
ATOM 2187 C CA . ASN A 1 267 ? -41.743 -3.501 11.217 1.00 52.53 267 ASN A CA 1
ATOM 2188 C C . ASN A 1 267 ? -43.100 -3.344 11.929 1.00 52.53 267 ASN A C 1
ATOM 2190 O O . ASN A 1 267 ? -44.134 -3.355 11.263 1.00 52.53 267 ASN A O 1
ATOM 2194 N N . ASN A 1 268 ? -43.119 -3.133 13.249 1.00 49.66 268 ASN A N 1
ATOM 2195 C CA . ASN A 1 268 ? -44.357 -2.846 13.984 1.00 49.66 268 ASN A CA 1
ATOM 2196 C C . ASN A 1 268 ? -44.927 -1.455 13.654 1.00 49.66 268 ASN A C 1
ATOM 2198 O O . ASN A 1 268 ? -46.128 -1.339 13.421 1.00 49.66 268 ASN A O 1
ATOM 2202 N N . ASN A 1 269 ? -44.080 -0.429 13.521 1.00 50.12 269 ASN A N 1
ATOM 2203 C CA . ASN A 1 269 ? -44.521 0.916 13.124 1.00 50.12 269 ASN A CA 1
ATOM 2204 C C . ASN A 1 269 ? -45.017 0.984 11.665 1.00 50.12 269 ASN A C 1
ATOM 2206 O O . ASN A 1 269 ? -45.894 1.785 11.342 1.00 50.12 269 ASN A O 1
ATOM 2210 N N . ASN A 1 270 ? -44.503 0.129 10.775 1.00 47.88 270 ASN A N 1
ATOM 2211 C CA . ASN A 1 270 ? -45.007 0.020 9.401 1.00 47.88 270 ASN A CA 1
ATOM 2212 C C . ASN A 1 270 ? -46.351 -0.724 9.309 1.00 47.88 270 ASN A C 1
ATOM 2214 O O . ASN A 1 270 ? -47.131 -0.440 8.400 1.00 47.88 270 ASN A O 1
ATOM 2218 N N . ASN A 1 271 ? -46.659 -1.614 10.258 1.00 46.50 271 ASN A N 1
ATOM 2219 C CA . ASN A 1 271 ? -47.959 -2.285 10.327 1.00 46.50 271 ASN A CA 1
ATOM 2220 C C . ASN A 1 271 ? -49.069 -1.376 10.883 1.00 46.50 271 ASN A C 1
ATOM 2222 O O . ASN A 1 271 ? -50.210 -1.500 10.448 1.00 46.50 271 ASN A O 1
ATOM 2226 N N . GLU A 1 272 ? -48.759 -0.425 11.771 1.00 48.44 272 GLU A N 1
ATOM 2227 C CA . GLU A 1 272 ? -49.750 0.558 12.247 1.00 48.44 272 GLU A CA 1
ATOM 2228 C C . GLU A 1 272 ? -50.121 1.601 11.172 1.00 48.44 272 GLU A C 1
ATOM 2230 O O . GLU A 1 272 ? -51.264 2.065 11.117 1.00 48.44 272 GLU A O 1
ATOM 2235 N N . ASN A 1 273 ? -49.207 1.902 10.243 1.00 45.22 273 ASN A N 1
ATOM 2236 C CA . ASN A 1 273 ? -49.452 2.844 9.143 1.00 45.22 273 ASN A CA 1
ATOM 2237 C C . ASN A 1 273 ? -50.181 2.240 7.926 1.00 45.22 273 ASN A C 1
ATOM 2239 O O . ASN A 1 273 ? -50.643 2.994 7.072 1.00 45.22 273 ASN A O 1
ATOM 2243 N N . GLN A 1 274 ? -50.343 0.913 7.839 1.00 45.03 274 GLN A N 1
ATOM 2244 C CA . GLN A 1 274 ? -51.172 0.276 6.799 1.00 45.03 274 GLN A CA 1
ATOM 2245 C C . GLN A 1 274 ? -52.652 0.126 7.197 1.00 45.03 274 GLN A C 1
ATOM 2247 O O . GLN A 1 274 ? -53.479 -0.227 6.360 1.00 45.03 274 GLN A O 1
ATOM 2252 N N . SER A 1 275 ? -53.019 0.453 8.440 1.00 45.81 275 SER A N 1
ATOM 2253 C CA . SER A 1 275 ? -54.408 0.423 8.932 1.00 45.81 275 SER A CA 1
ATOM 2254 C C . SER A 1 275 ? -55.209 1.719 8.722 1.00 45.81 275 SER A C 1
ATOM 2256 O O . SER A 1 275 ? -56.360 1.789 9.148 1.00 45.81 275 SER A O 1
ATOM 2258 N N . ILE A 1 276 ? -54.655 2.738 8.053 1.00 49.31 276 ILE A N 1
ATOM 2259 C CA . ILE A 1 276 ? -55.355 4.005 7.769 1.00 49.31 276 ILE A CA 1
ATOM 2260 C C . ILE A 1 276 ? -55.306 4.297 6.266 1.00 49.31 276 ILE A C 1
ATOM 2262 O O . ILE A 1 276 ? -54.549 5.135 5.795 1.00 49.31 276 ILE A O 1
ATOM 2266 N N . THR A 1 277 ? -56.095 3.568 5.485 1.00 47.00 277 THR A N 1
ATOM 2267 C CA . THR A 1 277 ? -56.590 4.002 4.165 1.00 47.00 277 THR A CA 1
ATOM 2268 C C . THR A 1 277 ? -57.820 3.160 3.832 1.00 47.00 277 THR A C 1
ATOM 2270 O O . THR A 1 277 ? -57.747 2.143 3.149 1.00 47.00 277 THR A O 1
ATOM 2273 N N . THR A 1 278 ? -58.955 3.564 4.401 1.00 42.16 278 THR A N 1
ATOM 2274 C CA . THR A 1 278 ? -60.293 3.284 3.852 1.00 42.16 278 THR A CA 1
ATOM 2275 C C . THR A 1 278 ? -60.706 4.408 2.927 1.00 42.16 278 THR A C 1
ATOM 2277 O O . THR A 1 278 ? -60.482 5.571 3.338 1.00 42.16 278 THR A O 1
#

Radius of gyration: 24.31 Å; chains: 1; bounding box: 88×44×68 Å